Protein AF-A0A954IQ68-F1 (afdb_monomer)

Sequence (365 aa):
MTLFTPPKYPNADSSRSENRKSKNAIVVRGLNYLIIGGFLLGLALPFLGLFQGDVSEEIEKNEGRPAAAFPQLEIKTSSIIPRPETRSVKEFPKQFEKWLNDRIGFRKQLIQVYQVARHYGWTCNSLSKSPAGHKAAVGVIGHMNQGGTVASGQDRVLIGREGWLFYQTDSVIDDYRGTDLFTENELAQWKKVITERRDWLAKRGIRYLFVVAPNKHSIYPEYMPRSVNRVSTESRLSQLADYMARESDVRFISLLEPMLAAKSQQRLYHKTDTHWNACGAFVGAQQILKPLKEWFPDVYVPTLNDYQVVVHDCDTESVRNVAPWIKMDLAVMQGSPIPHREEVIDLVPNRPELQVSVQFQGEPQ

Secondary structure (DSSP, 8-state):
----PPPPPP---HHHHHHHHHHHHHHHHHHHHHHHHHHHHHHHHHHHGGGS---HHHHHHHHSSPPPPPPP--EE-SSSS-EE-HHHHHHHHHHHHHHHHHH-TTHHHHHHHHHHHHHTT-S-TTTT--STT-------S----TTS----GGGGEEE-STT-EEE--TTHHHHHHT-SPPPHHHHHHHHHHHHHHHHHHHTTT----EEEPPPHHHH-GGGS-TTS----S--HHHHHHHHHHHH--S-EEE-HHHHHHHTTTS--B-SSSSSB-HHHHHHHHHHHHHHHHHH-TT-----GGGEEEEEEEEETTTHHHH-TT---HHHHHHT-SSPPEEEEEEEEESSGGG-----------

pLDDT: mean 76.93, std 20.19, range [22.98, 98.44]

Solvent-accessible surface area (backbone atoms only — not comparable to full-atom values): 21927 Å² total; per-residue (Å²): 140,82,86,83,79,82,82,85,76,78,84,75,66,62,67,64,56,51,54,52,53,50,51,51,52,52,53,52,48,52,50,49,51,50,52,51,50,51,51,53,48,61,67,46,53,38,57,58,28,63,78,53,77,83,53,42,68,60,36,32,74,75,68,74,40,79,56,59,62,82,65,72,77,50,63,45,74,92,41,102,64,74,40,68,35,74,65,38,65,68,48,39,63,64,41,39,50,50,24,48,69,60,40,40,24,62,50,69,60,52,52,50,50,49,37,51,37,45,76,74,62,74,57,68,80,78,82,64,64,65,90,85,72,90,68,85,80,78,86,77,86,87,77,88,73,89,81,68,81,79,69,55,52,43,72,38,42,40,74,31,43,97,76,25,40,41,73,48,52,92,58,45,52,37,26,56,18,34,75,53,60,74,51,73,68,54,48,52,50,50,51,48,57,56,47,54,52,38,53,62,34,45,76,71,77,40,88,65,77,48,75,46,79,60,59,60,61,76,71,42,56,88,34,49,41,87,88,65,66,67,77,37,93,55,33,45,66,58,52,49,47,57,48,40,69,76,76,45,88,67,55,71,42,66,38,46,66,64,46,57,68,45,48,84,81,44,74,32,52,44,46,38,26,80,50,61,30,44,57,31,48,46,55,49,48,42,64,55,36,55,63,45,24,75,78,38,74,87,52,78,68,79,56,73,86,49,34,44,84,43,75,43,83,36,36,65,82,49,37,45,82,78,40,68,88,55,78,40,53,39,48,62,32,45,60,49,93,62,73,51,79,44,73,50,49,41,68,48,55,74,42,75,92,68,58,74,82,78,76,79,79,67,80,88,128

Mean predicted aligned error: 15.74 Å

Radius of gyration: 31.36 Å; Cα contacts (8 Å, |Δi|>4): 387; chains: 1; bounding box: 117×62×77 Å

Structure (mmCIF, N/CA/C/O backbone):
data_AF-A0A954IQ68-F1
#
_entry.id   AF-A0A954IQ68-F1
#
loop_
_atom_site.group_PDB
_atom_site.id
_atom_site.type_symbol
_atom_site.label_atom_id
_atom_site.label_alt_id
_atom_site.label_comp_id
_atom_site.label_asym_id
_atom_site.label_entity_id
_atom_site.label_seq_id
_atom_site.pdbx_PDB_ins_code
_atom_site.Cartn_x
_atom_site.Cartn_y
_atom_site.Cartn_z
_atom_site.occupancy
_atom_site.B_iso_or_equiv
_atom_site.auth_seq_id
_atom_site.auth_comp_id
_atom_site.auth_asym_id
_atom_site.auth_atom_id
_atom_site.pdbx_PDB_model_num
ATOM 1 N N . MET A 1 1 ? 91.889 -5.979 -11.489 1.00 42.97 1 MET A N 1
ATOM 2 C CA . MET A 1 1 ? 91.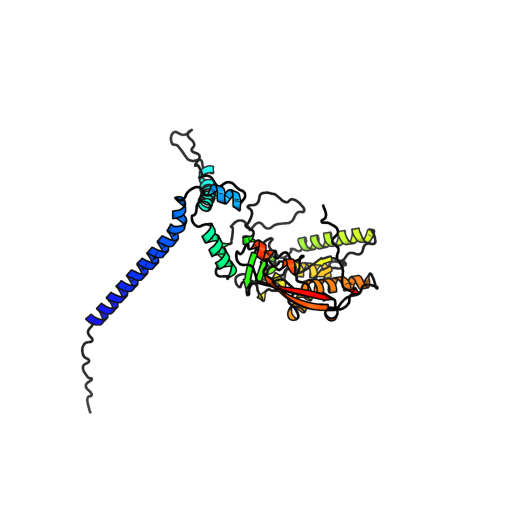239 -4.966 -12.346 1.00 42.97 1 MET A CA 1
ATOM 3 C C . MET A 1 1 ? 90.771 -5.704 -13.589 1.00 42.97 1 MET A C 1
ATOM 5 O O . MET A 1 1 ? 91.568 -5.956 -14.479 1.00 42.97 1 MET A O 1
ATOM 9 N N . THR A 1 2 ? 89.536 -6.201 -13.573 1.00 38.41 2 THR A N 1
ATOM 10 C CA . THR A 1 2 ? 89.017 -7.122 -14.596 1.00 38.41 2 THR A CA 1
ATOM 11 C C . THR A 1 2 ? 87.816 -6.443 -15.238 1.00 38.41 2 THR A C 1
ATOM 13 O O . THR A 1 2 ? 86.770 -6.296 -14.612 1.00 38.41 2 THR A O 1
ATOM 16 N N . LEU A 1 3 ? 88.024 -5.926 -16.449 1.00 40.00 3 LEU A N 1
ATOM 17 C CA . LEU A 1 3 ? 87.026 -5.221 -17.250 1.00 40.00 3 LEU A CA 1
ATOM 18 C C . LEU A 1 3 ? 86.042 -6.239 -17.837 1.00 40.00 3 LEU A C 1
ATOM 20 O O . LEU A 1 3 ? 86.416 -7.059 -18.671 1.00 40.00 3 LEU A O 1
ATOM 24 N N . PHE A 1 4 ? 84.789 -6.178 -17.392 1.00 41.09 4 PHE A N 1
ATOM 25 C CA . PHE A 1 4 ? 83.663 -6.873 -18.011 1.00 41.09 4 PHE A CA 1
ATOM 26 C C . PHE A 1 4 ? 83.204 -6.068 -19.236 1.00 41.09 4 PHE A C 1
ATOM 28 O O . PHE A 1 4 ? 82.718 -4.946 -19.098 1.00 41.09 4 PHE A O 1
ATOM 35 N N . THR A 1 5 ? 83.348 -6.625 -20.435 1.00 48.19 5 THR A N 1
ATOM 36 C CA . THR A 1 5 ? 82.667 -6.136 -21.641 1.00 48.19 5 THR A CA 1
ATOM 37 C C . THR A 1 5 ? 81.275 -6.773 -21.731 1.00 48.19 5 THR A C 1
ATOM 39 O O . THR A 1 5 ? 81.152 -7.988 -21.572 1.00 48.19 5 THR A O 1
ATOM 42 N N . PRO A 1 6 ? 80.200 -5.999 -21.971 1.00 44.72 6 PRO A N 1
ATOM 43 C CA . PRO A 1 6 ? 78.866 -6.565 -22.128 1.00 44.72 6 PRO A CA 1
ATOM 44 C C . PRO A 1 6 ? 78.702 -7.210 -23.517 1.00 44.72 6 PRO A C 1
ATOM 46 O O . PRO A 1 6 ? 79.349 -6.781 -24.480 1.00 44.72 6 PRO A O 1
ATOM 49 N N . PRO A 1 7 ? 77.828 -8.223 -23.661 1.00 44.75 7 PRO A N 1
ATOM 50 C CA . PRO A 1 7 ? 77.589 -8.869 -24.943 1.00 44.75 7 PRO A CA 1
ATOM 51 C C . PRO A 1 7 ? 76.781 -7.953 -25.874 1.00 44.75 7 PRO A C 1
ATOM 53 O O . PRO A 1 7 ? 75.839 -7.278 -25.455 1.00 44.75 7 PRO A O 1
ATOM 56 N N . LYS A 1 8 ? 77.132 -7.953 -27.165 1.00 48.09 8 LYS A N 1
ATOM 57 C CA . LYS A 1 8 ? 76.328 -7.326 -28.223 1.00 48.09 8 LYS A CA 1
ATOM 58 C C . LYS A 1 8 ? 75.033 -8.122 -28.406 1.00 48.09 8 LYS A C 1
ATOM 60 O O . LYS A 1 8 ? 75.079 -9.285 -28.797 1.00 48.09 8 LYS A O 1
ATOM 65 N N . TYR A 1 9 ? 73.890 -7.486 -28.162 1.00 40.69 9 TYR A N 1
ATOM 66 C CA . TYR A 1 9 ? 72.588 -8.028 -28.548 1.00 40.69 9 TYR A CA 1
ATOM 67 C C . TYR A 1 9 ? 72.418 -7.970 -30.078 1.00 40.69 9 TYR A C 1
ATOM 69 O O . TYR A 1 9 ? 72.808 -6.971 -30.689 1.00 40.69 9 TYR A O 1
ATOM 77 N N . PRO A 1 10 ? 71.831 -8.999 -30.716 1.00 47.62 10 PRO A N 1
ATOM 78 C CA . PRO A 1 10 ? 71.451 -8.920 -32.120 1.00 47.62 10 PRO A CA 1
ATOM 79 C C . PRO A 1 10 ? 70.284 -7.936 -32.277 1.00 47.62 10 PRO A C 1
ATOM 81 O O . PRO A 1 10 ? 69.355 -7.938 -31.469 1.00 47.62 10 PRO A O 1
ATOM 84 N N . ASN A 1 11 ? 70.336 -7.096 -33.315 1.00 48.66 11 ASN A N 1
ATOM 85 C CA . ASN A 1 11 ? 69.251 -6.184 -33.678 1.00 48.66 11 ASN A CA 1
ATOM 86 C C . ASN A 1 11 ? 67.933 -6.963 -33.780 1.00 48.66 11 ASN A C 1
ATOM 88 O O . ASN A 1 11 ? 67.770 -7.810 -34.659 1.00 48.66 11 ASN A O 1
ATOM 92 N N . ALA A 1 12 ? 67.001 -6.679 -32.869 1.00 52.47 12 ALA A N 1
ATOM 93 C CA . ALA A 1 12 ? 65.643 -7.183 -32.953 1.00 52.47 12 ALA A CA 1
ATOM 94 C C . ALA A 1 12 ? 64.998 -6.626 -34.228 1.00 52.47 12 ALA A C 1
ATOM 96 O O . ALA A 1 12 ? 64.934 -5.416 -34.433 1.00 52.47 12 ALA A O 1
ATOM 97 N N . ASP A 1 13 ? 64.557 -7.543 -35.080 1.00 55.62 13 ASP A N 1
ATOM 98 C CA . ASP A 1 13 ? 63.937 -7.315 -36.380 1.00 55.62 13 ASP A CA 1
ATOM 99 C C . ASP A 1 13 ? 62.681 -6.425 -36.251 1.00 55.62 13 ASP A C 1
ATOM 101 O O . ASP A 1 13 ? 61.571 -6.892 -35.968 1.00 55.62 13 ASP A O 1
ATOM 105 N N . SER A 1 14 ? 62.870 -5.111 -36.415 1.00 52.81 14 SER A N 1
ATOM 106 C CA . SER A 1 14 ? 61.828 -4.079 -36.314 1.00 52.81 14 SER A CA 1
ATOM 107 C C . SER A 1 14 ? 60.685 -4.316 -37.306 1.00 52.81 14 SER A C 1
ATOM 109 O O . SER A 1 14 ? 59.523 -4.042 -36.983 1.00 52.81 14 SER A O 1
ATOM 111 N N . SER A 1 15 ? 60.992 -4.947 -38.445 1.00 51.75 15 SER A N 1
ATOM 112 C CA . SER A 1 15 ? 60.054 -5.244 -39.528 1.00 51.75 15 SER A CA 1
ATOM 113 C C . SER A 1 15 ? 58.938 -6.214 -39.110 1.00 51.75 15 SER A C 1
ATOM 115 O O . SER A 1 15 ? 57.771 -6.027 -39.465 1.00 51.75 15 SER A O 1
ATOM 117 N N . ARG A 1 16 ? 59.242 -7.222 -38.279 1.00 53.16 16 ARG A N 1
ATOM 118 C CA . ARG A 1 16 ? 58.257 -8.206 -37.789 1.00 53.16 16 ARG A CA 1
ATOM 119 C C . ARG A 1 16 ? 57.287 -7.613 -36.768 1.00 53.16 16 ARG A C 1
ATOM 121 O O . ARG A 1 16 ? 56.123 -8.021 -36.723 1.00 53.16 16 ARG A O 1
ATOM 128 N N . SER A 1 17 ? 57.740 -6.652 -35.960 1.00 54.28 17 SER A N 1
ATOM 129 C CA . SER A 1 17 ? 56.902 -5.995 -34.948 1.00 54.28 17 SER A CA 1
ATOM 130 C C . SER A 1 17 ? 55.923 -4.990 -35.570 1.00 54.28 17 SER A C 1
ATOM 132 O O . SER A 1 17 ? 54.750 -4.952 -35.186 1.00 54.28 17 SER A O 1
ATOM 134 N N . GLU A 1 18 ? 56.364 -4.246 -36.588 1.00 54.03 18 GLU A N 1
ATOM 135 C CA . GLU A 1 18 ? 55.529 -3.300 -37.335 1.00 54.03 18 GLU A CA 1
ATOM 136 C C . GLU A 1 18 ? 54.468 -4.022 -38.164 1.00 54.03 18 GLU A C 1
ATOM 138 O O . GLU A 1 18 ? 53.299 -3.634 -38.155 1.00 54.03 18 GLU A O 1
ATOM 143 N N . ASN A 1 19 ? 54.829 -5.142 -38.793 1.00 55.19 19 ASN A N 1
ATOM 144 C CA . ASN A 1 19 ? 53.903 -5.931 -39.603 1.00 55.19 19 ASN A CA 1
ATOM 145 C C . ASN A 1 19 ? 52.798 -6.593 -38.745 1.00 55.19 19 ASN A C 1
ATOM 147 O O . ASN A 1 19 ? 51.644 -6.695 -39.163 1.00 55.19 19 ASN A O 1
ATOM 151 N N . ARG A 1 20 ? 53.104 -6.974 -37.494 1.00 55.06 20 ARG A N 1
ATOM 152 C CA . ARG A 1 20 ? 52.116 -7.509 -36.534 1.00 55.06 20 ARG A CA 1
ATOM 153 C C . ARG A 1 20 ? 51.196 -6.417 -35.968 1.00 55.06 20 ARG A C 1
ATOM 155 O O . ARG A 1 20 ? 49.995 -6.648 -35.844 1.00 55.06 20 ARG A O 1
ATOM 162 N N . LYS A 1 21 ? 51.725 -5.218 -35.684 1.00 53.66 21 LYS A N 1
ATOM 163 C CA . LYS A 1 21 ? 50.919 -4.041 -35.297 1.00 53.66 21 LYS A CA 1
ATOM 164 C C . LYS A 1 21 ? 49.999 -3.580 -36.434 1.00 53.66 21 LYS A C 1
ATOM 166 O O . LYS A 1 21 ? 48.832 -3.295 -36.182 1.00 53.66 21 LYS A O 1
ATOM 171 N N . SER A 1 22 ? 50.493 -3.584 -37.672 1.00 57.53 22 SER A N 1
ATOM 172 C CA . SER A 1 22 ? 49.729 -3.246 -38.881 1.00 57.53 22 SER A CA 1
ATOM 173 C C . SER A 1 22 ? 48.572 -4.223 -39.127 1.00 57.53 22 SER A C 1
ATOM 175 O O . SER A 1 22 ? 47.424 -3.799 -39.263 1.00 57.53 22 SER A O 1
ATOM 177 N N . LYS A 1 23 ? 48.827 -5.539 -39.065 1.00 59.31 23 LYS A N 1
ATOM 178 C CA . LYS A 1 23 ? 47.776 -6.564 -39.197 1.00 59.31 23 LYS A CA 1
ATOM 179 C C . LYS A 1 23 ? 46.702 -6.450 -38.111 1.00 59.31 23 LYS A C 1
ATOM 181 O O . LYS A 1 23 ? 45.518 -6.494 -38.431 1.00 59.31 23 LYS A O 1
ATOM 186 N N . ASN A 1 24 ? 47.091 -6.227 -36.854 1.00 67.19 24 ASN A N 1
ATOM 187 C CA . ASN A 1 24 ? 46.132 -6.025 -35.764 1.00 67.19 24 ASN A CA 1
ATOM 188 C C . ASN A 1 24 ? 45.311 -4.737 -35.944 1.00 67.19 24 ASN A C 1
ATOM 190 O O . ASN A 1 24 ? 44.113 -4.741 -35.680 1.00 67.19 24 ASN A O 1
ATOM 194 N N . ALA A 1 25 ? 45.913 -3.655 -36.447 1.00 64.69 25 ALA A N 1
ATOM 195 C CA . ALA A 1 25 ? 45.196 -2.414 -36.738 1.00 64.69 25 ALA A CA 1
ATOM 196 C C . ALA A 1 25 ? 44.164 -2.582 -37.868 1.00 64.69 25 ALA A C 1
ATOM 198 O O . ALA A 1 25 ? 43.080 -2.009 -37.792 1.00 64.69 25 ALA A O 1
ATOM 199 N N . ILE A 1 26 ? 44.465 -3.391 -38.889 1.00 72.19 26 ILE A N 1
ATOM 200 C CA . ILE A 1 26 ? 43.528 -3.710 -39.980 1.00 72.19 26 ILE A CA 1
ATOM 201 C C . ILE A 1 26 ? 42.359 -4.558 -39.464 1.00 72.19 26 ILE A C 1
ATOM 203 O O . ILE A 1 26 ? 41.208 -4.251 -39.768 1.00 72.19 26 ILE A O 1
ATOM 207 N N . VAL A 1 27 ? 42.630 -5.572 -38.636 1.00 73.56 27 VAL A N 1
ATOM 208 C CA . VAL A 1 27 ? 41.589 -6.425 -38.034 1.00 73.56 27 VAL A CA 1
ATOM 209 C C . VAL A 1 27 ? 40.672 -5.619 -37.110 1.00 73.56 27 VAL A C 1
ATOM 211 O O . VAL A 1 27 ? 39.453 -5.734 -37.207 1.00 73.56 27 VAL A O 1
ATOM 214 N N . VAL A 1 28 ? 41.231 -4.744 -36.268 1.00 74.31 28 VAL A N 1
ATOM 215 C CA . VAL A 1 28 ? 40.446 -3.866 -35.381 1.00 74.31 28 VAL A CA 1
ATOM 216 C C . VAL A 1 28 ? 39.621 -2.856 -36.183 1.00 74.31 28 VAL A C 1
ATOM 218 O O . VAL A 1 28 ? 38.460 -2.625 -35.859 1.00 74.31 28 VAL A O 1
ATOM 221 N N . ARG A 1 29 ? 40.164 -2.289 -37.268 1.00 78.00 29 ARG A N 1
ATOM 222 C CA . ARG A 1 29 ? 39.394 -1.414 -38.170 1.00 78.00 29 ARG A CA 1
ATOM 223 C C . ARG A 1 29 ? 38.249 -2.165 -38.846 1.00 78.00 29 ARG A C 1
ATOM 225 O O . ARG A 1 29 ? 37.141 -1.645 -38.874 1.00 78.00 29 ARG A O 1
ATOM 232 N N . GLY A 1 30 ? 38.489 -3.385 -39.328 1.00 82.25 30 GLY A N 1
ATOM 233 C CA . GLY A 1 30 ? 37.450 -4.245 -39.901 1.00 82.25 30 GLY A CA 1
ATOM 234 C C . GLY A 1 30 ? 36.331 -4.555 -38.904 1.00 82.25 30 GLY A C 1
ATOM 235 O O . GLY A 1 30 ? 35.156 -4.416 -39.236 1.00 82.25 30 GLY A O 1
ATOM 236 N N . LEU A 1 31 ? 36.688 -4.879 -37.658 1.00 84.00 31 LEU A N 1
ATOM 237 C CA . LEU A 1 31 ? 35.722 -5.093 -36.580 1.00 84.00 31 LEU A CA 1
ATOM 238 C C . LEU A 1 31 ? 34.930 -3.818 -36.258 1.00 84.00 31 LEU A C 1
ATOM 240 O O . LEU A 1 31 ? 33.715 -3.879 -36.106 1.00 84.00 31 LEU A O 1
ATOM 244 N N . ASN A 1 32 ? 35.585 -2.656 -36.225 1.00 82.06 32 ASN A N 1
ATOM 245 C CA . ASN A 1 32 ? 34.909 -1.378 -36.008 1.00 82.06 32 ASN A CA 1
ATOM 246 C C . ASN A 1 32 ? 33.914 -1.062 -37.130 1.00 82.06 32 ASN A C 1
ATOM 248 O O . ASN A 1 32 ? 32.803 -0.635 -36.838 1.00 82.06 32 ASN A O 1
ATOM 252 N N . TYR A 1 33 ? 34.263 -1.309 -38.397 1.00 89.12 33 TYR A N 1
ATOM 253 C CA . TYR A 1 33 ? 33.324 -1.134 -39.510 1.00 89.12 33 TYR A CA 1
ATOM 254 C C . TYR A 1 33 ? 32.145 -2.105 -39.439 1.00 89.12 33 TYR A C 1
ATOM 256 O O . TYR A 1 33 ? 31.028 -1.706 -39.753 1.00 89.12 33 TYR A O 1
ATOM 264 N N . LEU A 1 34 ? 32.357 -3.342 -38.981 1.00 88.38 34 LEU A N 1
ATOM 265 C CA . LEU A 1 34 ? 31.268 -4.293 -38.743 1.00 88.38 34 LEU A CA 1
ATOM 266 C C . LEU A 1 34 ? 30.352 -3.848 -37.598 1.00 88.38 34 LEU A C 1
ATOM 268 O O . LEU A 1 34 ? 29.136 -3.922 -37.739 1.00 88.38 34 LEU A O 1
ATOM 272 N N . ILE A 1 35 ? 30.911 -3.343 -36.495 1.00 84.69 35 ILE A N 1
ATOM 273 C CA . ILE A 1 35 ? 30.133 -2.818 -35.364 1.00 84.69 35 ILE A CA 1
ATOM 274 C C . ILE A 1 35 ? 29.343 -1.577 -35.787 1.00 84.69 35 ILE A C 1
ATOM 276 O O . ILE A 1 35 ? 28.147 -1.497 -35.526 1.00 84.69 35 ILE A O 1
ATOM 280 N N . ILE A 1 36 ? 29.985 -0.626 -36.474 1.00 85.56 36 ILE A N 1
ATOM 281 C CA . ILE A 1 36 ? 29.332 0.588 -36.982 1.00 85.56 36 ILE A CA 1
ATOM 282 C C . ILE A 1 36 ? 28.252 0.215 -37.999 1.00 85.56 36 ILE A C 1
ATOM 284 O O . ILE A 1 36 ? 27.132 0.704 -37.904 1.00 85.56 36 ILE A O 1
ATOM 288 N N . GLY A 1 37 ? 28.561 -0.678 -38.940 1.00 87.38 37 GLY A N 1
ATOM 289 C CA . GLY A 1 37 ? 27.608 -1.170 -39.930 1.00 87.38 37 GLY A CA 1
ATOM 290 C C . GLY A 1 37 ? 26.409 -1.854 -39.277 1.00 87.38 37 GLY A C 1
ATOM 291 O O . GLY A 1 37 ? 25.274 -1.536 -39.617 1.00 87.38 37 GLY A O 1
ATOM 292 N N . GLY A 1 38 ? 26.645 -2.719 -38.287 1.00 84.81 38 GLY A N 1
ATOM 293 C CA . GLY A 1 38 ? 25.597 -3.373 -37.502 1.00 84.81 38 GLY A CA 1
ATOM 294 C C . GLY A 1 38 ? 24.753 -2.389 -36.689 1.00 84.81 38 GLY A C 1
ATOM 295 O O . GLY A 1 38 ? 23.533 -2.519 -36.651 1.00 84.81 38 GLY A O 1
ATOM 296 N N . PHE A 1 39 ? 25.372 -1.366 -36.098 1.00 79.44 39 PHE A N 1
ATOM 297 C CA . PHE A 1 39 ? 24.673 -0.306 -35.369 1.00 79.44 39 PHE A CA 1
ATOM 298 C C . PHE A 1 39 ? 23.785 0.536 -36.294 1.00 79.44 39 PHE A C 1
ATOM 300 O O . PHE A 1 39 ? 22.618 0.768 -35.986 1.00 79.44 39 PHE A O 1
ATOM 307 N N . LEU A 1 40 ? 24.304 0.945 -37.456 1.00 84.81 40 LEU A N 1
ATOM 308 C CA . LEU A 1 40 ? 23.541 1.694 -38.458 1.00 84.81 40 LEU A CA 1
ATOM 309 C C . LEU A 1 40 ? 22.396 0.858 -39.044 1.00 84.81 40 LEU A C 1
ATOM 311 O O . LEU A 1 40 ? 21.296 1.375 -39.218 1.00 84.81 40 LEU A O 1
ATOM 315 N N . LEU A 1 41 ? 22.619 -0.437 -39.286 1.00 80.94 41 LEU A N 1
ATOM 316 C CA . LEU A 1 41 ? 21.566 -1.380 -39.675 1.00 80.94 41 LEU A CA 1
ATOM 317 C C . LEU A 1 41 ? 20.495 -1.513 -38.591 1.00 80.94 41 LEU A C 1
ATOM 319 O O . LEU A 1 41 ? 19.310 -1.457 -38.906 1.00 80.94 41 LEU A O 1
ATOM 323 N N . GLY A 1 42 ? 20.893 -1.630 -37.322 1.00 74.25 42 GLY A N 1
ATOM 324 C CA . GLY A 1 42 ? 19.976 -1.677 -36.184 1.00 74.25 42 GLY A CA 1
ATOM 325 C C . GLY A 1 42 ? 19.147 -0.400 -36.028 1.00 74.25 42 GLY A C 1
ATOM 326 O O . GLY A 1 42 ? 17.965 -0.485 -35.711 1.00 74.25 42 GLY A O 1
ATOM 327 N N . LEU A 1 43 ? 19.728 0.771 -36.312 1.00 77.12 43 LEU A N 1
ATOM 328 C CA . LEU A 1 43 ? 19.003 2.044 -36.347 1.00 77.12 43 LEU A CA 1
ATOM 329 C C . LEU A 1 43 ? 18.059 2.158 -37.545 1.00 77.12 43 LEU A C 1
ATOM 331 O O . LEU A 1 43 ? 17.012 2.777 -37.411 1.00 77.12 43 LEU A O 1
ATOM 335 N N . ALA A 1 44 ? 18.408 1.584 -38.699 1.00 77.06 44 ALA A N 1
ATOM 336 C CA . ALA A 1 44 ? 17.593 1.639 -39.913 1.00 77.06 44 ALA A CA 1
ATOM 337 C C . ALA A 1 44 ? 16.449 0.608 -39.923 1.00 77.06 44 ALA A C 1
ATOM 339 O O . ALA A 1 44 ? 15.418 0.841 -40.553 1.00 77.06 44 ALA A O 1
ATOM 340 N N . LEU A 1 45 ? 16.600 -0.513 -39.207 1.00 73.12 45 LEU A N 1
ATOM 341 C CA . LEU A 1 45 ? 15.644 -1.627 -39.178 1.00 73.12 45 LEU A CA 1
ATOM 342 C C . LEU A 1 45 ? 14.200 -1.213 -38.814 1.00 73.12 45 LEU A C 1
ATOM 344 O O . LEU A 1 45 ? 13.281 -1.626 -39.523 1.00 73.12 45 LEU A O 1
ATOM 348 N N . PRO A 1 46 ? 13.961 -0.372 -37.785 1.00 67.00 46 PRO A N 1
ATOM 349 C CA . PRO A 1 46 ? 12.616 0.082 -37.426 1.00 67.00 46 PRO A CA 1
ATOM 350 C C . PRO A 1 46 ? 11.987 0.983 -38.503 1.00 67.00 46 PRO A C 1
ATOM 352 O O . PRO A 1 46 ? 10.766 1.088 -38.587 1.00 67.00 46 PRO A O 1
ATOM 355 N N . PHE A 1 47 ? 12.798 1.605 -39.365 1.00 71.69 47 PHE A N 1
ATOM 356 C CA . PHE A 1 47 ? 12.330 2.463 -40.458 1.00 71.69 47 PHE A CA 1
ATOM 357 C C . PHE A 1 47 ? 12.030 1.688 -41.745 1.00 71.69 47 PHE A C 1
ATOM 359 O O . PHE A 1 47 ? 11.323 2.205 -42.605 1.00 71.69 47 PHE A O 1
ATOM 366 N N . LEU A 1 48 ? 12.488 0.437 -41.881 1.00 70.00 48 LEU A N 1
ATOM 367 C CA . LEU A 1 48 ? 12.121 -0.416 -43.022 1.00 70.00 48 LEU A CA 1
ATOM 368 C C . LEU A 1 48 ? 10.612 -0.706 -43.060 1.00 70.00 48 LEU A C 1
ATOM 370 O O . LEU A 1 48 ? 10.040 -0.8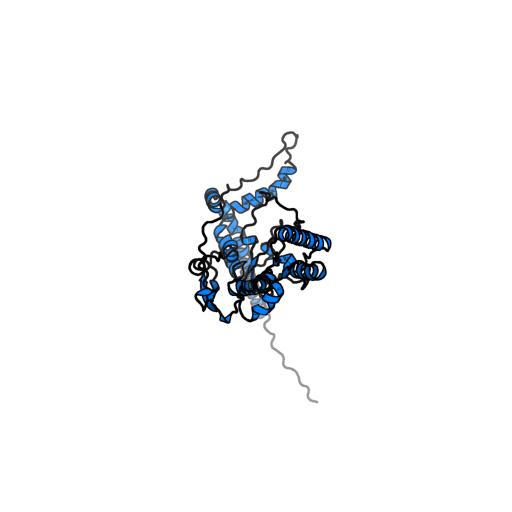44 -44.139 1.00 70.00 48 LEU A O 1
ATOM 374 N N . GLY A 1 49 ? 9.953 -0.733 -41.896 1.00 63.59 49 GLY A N 1
ATOM 375 C CA . GLY A 1 49 ? 8.500 -0.898 -41.805 1.00 63.59 49 GLY A CA 1
ATOM 376 C C . GLY A 1 49 ? 7.683 0.313 -42.253 1.00 63.59 49 GLY A C 1
ATOM 377 O O . GLY A 1 49 ? 6.495 0.146 -42.496 1.00 63.59 49 GLY A O 1
ATOM 378 N N . LEU A 1 50 ? 8.294 1.489 -42.471 1.00 66.56 50 LEU A N 1
ATOM 379 C CA . LEU A 1 50 ? 7.602 2.633 -43.089 1.00 66.56 50 LEU A CA 1
ATOM 380 C C . LEU A 1 50 ? 7.130 2.329 -44.521 1.00 66.56 50 LEU A C 1
ATOM 382 O O . LEU A 1 50 ? 6.244 3.011 -45.033 1.00 66.56 50 LEU A O 1
ATOM 386 N N . PHE A 1 51 ? 7.723 1.317 -45.160 1.00 65.81 51 PHE A N 1
ATOM 387 C CA . PHE A 1 51 ? 7.381 0.855 -46.505 1.00 65.81 51 PHE A CA 1
ATOM 388 C C . PHE A 1 51 ? 6.458 -0.374 -46.509 1.00 65.81 51 PHE A C 1
ATOM 390 O O . PHE A 1 51 ? 6.048 -0.818 -47.582 1.00 65.81 51 PHE A O 1
ATOM 397 N N . GLN A 1 52 ? 6.130 -0.937 -45.340 1.00 59.59 52 GLN A N 1
ATOM 398 C CA . GLN A 1 52 ? 5.163 -2.027 -45.210 1.00 59.59 52 GLN A CA 1
ATOM 399 C C . GLN A 1 52 ? 3.766 -1.448 -44.948 1.00 59.59 52 GLN A C 1
ATOM 401 O O . GLN A 1 52 ? 3.599 -0.488 -44.200 1.00 59.59 52 GLN A O 1
ATOM 406 N N . GLY A 1 53 ? 2.779 -1.994 -45.659 1.00 56.19 53 GLY A N 1
ATOM 407 C CA . GLY A 1 53 ? 1.416 -1.475 -45.741 1.00 56.19 53 GLY A CA 1
ATOM 408 C C . GLY A 1 53 ? 0.621 -1.475 -44.431 1.00 56.19 53 GLY A C 1
ATOM 409 O O . GLY A 1 53 ? 1.031 -2.020 -43.415 1.00 56.19 53 GLY A O 1
ATOM 410 N N . ASP A 1 54 ? -0.527 -0.810 -44.535 1.00 56.09 54 ASP A N 1
ATOM 411 C CA . ASP A 1 54 ? -1.492 -0.344 -43.534 1.00 56.09 54 ASP A CA 1
ATOM 412 C C . ASP A 1 54 ? -1.453 -0.946 -42.108 1.00 56.09 54 ASP A C 1
ATOM 414 O O . ASP A 1 54 ? -1.968 -2.024 -41.834 1.00 56.09 54 ASP A O 1
ATOM 418 N N . VAL A 1 55 ? -0.907 -0.169 -41.164 1.00 63.88 55 VAL A N 1
ATOM 419 C CA . VAL A 1 55 ? -0.877 -0.459 -39.712 1.00 63.88 55 VAL A CA 1
ATOM 420 C C . VAL A 1 55 ? -2.180 -0.051 -39.001 1.00 63.88 55 VAL A C 1
ATOM 422 O O . VAL A 1 55 ? -2.321 -0.243 -37.792 1.00 63.88 55 VAL A O 1
ATOM 425 N N . SER A 1 56 ? -3.127 0.555 -39.730 1.00 59.19 56 SER A N 1
ATOM 426 C CA . SER A 1 56 ? -4.348 1.140 -39.162 1.00 59.19 56 SER A CA 1
ATOM 427 C C . SER A 1 56 ? -5.249 0.109 -38.487 1.00 59.19 56 SER A C 1
ATOM 429 O O . SER A 1 56 ? -5.690 0.345 -37.363 1.00 59.19 56 SER A O 1
ATOM 431 N N . GLU A 1 57 ? -5.437 -1.058 -39.105 1.00 59.34 57 GLU A N 1
ATOM 432 C CA . GLU A 1 57 ? -6.309 -2.116 -38.586 1.00 59.34 57 GLU A CA 1
ATOM 433 C C . GLU A 1 57 ? -5.764 -2.741 -37.286 1.00 59.34 57 GLU A C 1
ATOM 435 O O . GLU A 1 57 ? -6.523 -3.128 -36.396 1.00 59.34 57 GLU A O 1
ATOM 440 N N . GLU A 1 58 ? -4.438 -2.814 -37.134 1.00 61.62 58 GLU A N 1
ATOM 441 C CA . GLU A 1 58 ? -3.791 -3.387 -35.947 1.00 61.62 58 GLU A CA 1
ATOM 442 C C . GLU A 1 58 ? -3.792 -2.408 -34.758 1.00 61.62 58 GLU A C 1
ATOM 444 O O . GLU A 1 58 ? -3.946 -2.829 -33.608 1.00 61.62 58 GLU A O 1
ATOM 449 N N . ILE A 1 59 ? -3.679 -1.100 -35.016 1.00 59.59 59 ILE A N 1
ATOM 450 C CA . ILE A 1 59 ? -3.795 -0.052 -33.986 1.00 59.59 59 ILE A CA 1
ATOM 451 C C . ILE A 1 59 ? -5.246 0.080 -33.520 1.00 59.59 59 ILE A C 1
ATOM 453 O O . ILE A 1 59 ? -5.495 0.184 -32.319 1.00 59.59 59 ILE A O 1
ATOM 457 N N . GLU A 1 60 ? -6.208 0.013 -34.438 1.00 59.28 60 GLU A N 1
ATOM 458 C CA . GLU A 1 60 ? -7.626 0.092 -34.093 1.00 59.28 60 GLU A CA 1
ATOM 459 C C . GLU A 1 60 ? -8.065 -1.105 -33.235 1.00 59.28 60 GLU A C 1
ATOM 461 O O . GLU A 1 60 ? -8.720 -0.913 -32.210 1.00 59.28 60 GLU A O 1
ATOM 466 N N . LYS A 1 61 ? -7.609 -2.324 -33.563 1.00 54.88 61 LYS A N 1
ATOM 467 C CA . LYS A 1 61 ? -7.899 -3.538 -32.775 1.00 54.88 61 LYS A CA 1
ATOM 468 C C . LYS A 1 61 ? -7.217 -3.569 -31.404 1.00 54.88 61 LYS A C 1
ATOM 470 O O . LYS A 1 61 ? -7.830 -4.033 -30.447 1.00 54.88 61 LYS A O 1
ATOM 475 N N . ASN A 1 62 ? -5.967 -3.112 -31.292 1.00 52.34 62 ASN A N 1
ATOM 476 C CA . ASN A 1 62 ? -5.191 -3.237 -30.047 1.00 52.34 62 ASN A CA 1
ATOM 477 C C . ASN A 1 62 ? -5.286 -2.013 -29.124 1.00 52.34 62 ASN A C 1
ATOM 479 O O . ASN A 1 62 ? -5.148 -2.154 -27.911 1.00 52.34 62 ASN A O 1
ATOM 483 N N . GLU A 1 63 ? -5.482 -0.814 -29.675 1.00 57.25 63 GLU A N 1
ATOM 484 C 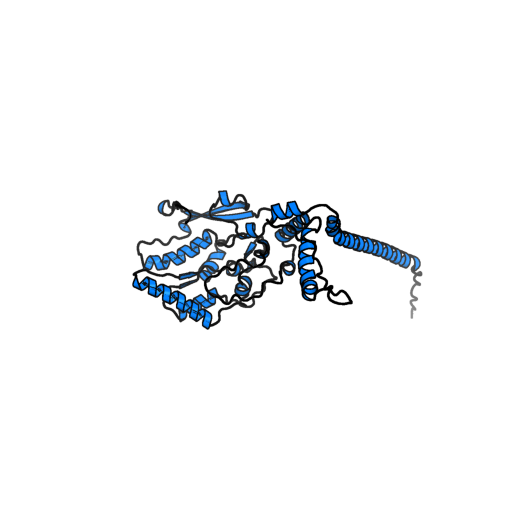CA . GLU A 1 63 ? -5.478 0.449 -28.921 1.00 57.25 63 GLU A CA 1
ATOM 485 C C . GLU A 1 63 ? -6.829 1.183 -28.962 1.00 57.25 63 GLU A C 1
ATOM 487 O O . GLU A 1 63 ? -6.971 2.217 -28.309 1.00 57.25 63 GLU A O 1
ATOM 492 N N . GLY A 1 64 ? -7.820 0.679 -29.711 1.00 50.69 64 GLY A N 1
ATOM 493 C CA . GLY A 1 64 ? -9.172 1.250 -29.763 1.00 50.69 64 GLY A CA 1
ATOM 494 C C . GLY A 1 64 ? -9.222 2.672 -30.327 1.00 50.69 64 GLY A C 1
ATOM 495 O O . GLY A 1 64 ? -10.130 3.439 -30.007 1.00 50.69 64 GLY A O 1
ATOM 496 N N . ARG A 1 65 ? -8.216 3.058 -31.121 1.00 68.50 65 ARG A N 1
ATOM 497 C CA . ARG A 1 65 ? -8.085 4.393 -31.716 1.00 68.50 65 ARG A CA 1
ATOM 498 C C . ARG A 1 65 ? -7.654 4.301 -33.181 1.00 68.50 65 ARG A C 1
ATOM 500 O O . ARG A 1 65 ? -6.910 3.386 -33.526 1.00 68.50 65 ARG A O 1
ATOM 507 N N . PRO A 1 66 ? -8.015 5.278 -34.028 1.00 72.75 66 PRO A N 1
ATOM 508 C CA . PRO A 1 66 ? -7.484 5.348 -35.383 1.00 72.75 66 PRO A CA 1
ATOM 509 C C . PRO A 1 66 ? -5.980 5.670 -35.375 1.00 72.75 66 PRO A C 1
ATOM 511 O O . PRO A 1 66 ? -5.472 6.372 -34.485 1.00 72.75 66 PRO A O 1
ATOM 514 N N . ALA A 1 67 ? -5.271 5.187 -36.397 1.00 73.06 67 ALA A N 1
ATOM 515 C CA . ALA A 1 67 ? -3.878 5.551 -36.639 1.00 73.06 67 ALA A CA 1
ATOM 516 C C . ALA A 1 67 ? -3.746 7.058 -36.899 1.00 73.06 67 ALA A C 1
ATOM 518 O O . ALA A 1 67 ? -4.583 7.675 -37.565 1.00 73.06 67 ALA A O 1
ATOM 519 N N . ALA A 1 68 ? -2.685 7.667 -36.376 1.00 78.69 68 ALA A N 1
ATOM 520 C CA . ALA A 1 68 ? -2.419 9.077 -36.595 1.00 78.69 68 ALA A CA 1
ATOM 521 C C . ALA A 1 68 ? -2.168 9.358 -38.088 1.00 78.69 68 ALA A C 1
ATOM 523 O O . ALA A 1 68 ? -1.435 8.638 -38.773 1.00 78.69 68 ALA A O 1
ATOM 524 N N . ALA A 1 69 ? -2.788 10.424 -38.597 1.00 80.62 69 ALA A N 1
ATOM 525 C CA . ALA A 1 69 ? -2.550 10.921 -39.947 1.00 80.62 69 ALA A CA 1
ATOM 526 C C . ALA A 1 69 ? -1.199 11.647 -40.031 1.00 80.62 69 ALA A C 1
ATOM 528 O O . ALA A 1 69 ? -0.695 12.152 -39.026 1.00 80.62 69 ALA A O 1
ATOM 529 N N . PHE A 1 70 ? -0.611 11.702 -41.231 1.00 82.19 70 PHE A N 1
ATOM 530 C CA . PHE A 1 70 ? 0.605 12.489 -41.440 1.00 82.19 70 PHE A CA 1
ATOM 531 C C . PHE A 1 70 ? 0.288 13.973 -41.194 1.00 82.19 70 PHE A C 1
ATOM 533 O O . PHE A 1 70 ? -0.688 14.474 -41.764 1.00 82.19 70 PHE A O 1
ATOM 540 N N . PRO A 1 71 ? 1.063 14.678 -40.352 1.00 84.69 71 PRO A N 1
ATOM 541 C CA . PRO A 1 71 ? 0.781 16.068 -40.023 1.00 84.69 71 PRO A CA 1
ATOM 542 C C . PRO A 1 71 ? 0.907 16.968 -41.249 1.00 84.69 71 PRO A C 1
ATOM 544 O O . PRO A 1 71 ? 1.872 16.886 -42.008 1.00 84.69 71 PRO A O 1
ATOM 547 N N . GLN A 1 72 ? -0.054 17.871 -41.416 1.00 82.56 72 GLN A N 1
ATOM 548 C CA . GLN A 1 72 ? -0.012 18.884 -42.464 1.00 82.56 72 GLN A CA 1
ATOM 549 C C . GLN A 1 72 ? 0.480 20.211 -41.888 1.00 82.56 72 GLN A C 1
ATOM 551 O O . GLN A 1 72 ? 0.086 20.624 -40.798 1.00 82.56 72 GLN A O 1
ATOM 556 N N . LEU A 1 73 ? 1.347 20.891 -42.635 1.00 83.00 73 LEU A N 1
ATOM 557 C CA . LEU A 1 73 ? 1.726 22.265 -42.333 1.00 83.00 73 LEU A CA 1
ATOM 558 C C . LEU A 1 73 ? 0.705 23.197 -42.978 1.00 83.00 73 LEU A C 1
ATOM 560 O O . LEU A 1 73 ? 0.646 23.306 -44.199 1.00 83.00 73 LEU A O 1
ATOM 564 N N . GLU A 1 74 ? -0.089 23.879 -42.158 1.00 81.00 74 GLU A N 1
ATOM 565 C CA . GLU A 1 74 ? -0.979 24.932 -42.647 1.00 81.00 74 GLU A CA 1
ATOM 566 C C . GLU A 1 74 ? -0.156 26.116 -43.165 1.00 81.00 74 GLU A C 1
ATOM 568 O O . GLU A 1 74 ? 0.661 26.687 -42.434 1.00 81.00 74 GLU A O 1
ATOM 573 N N . ILE A 1 75 ? -0.369 26.476 -44.432 1.00 79.75 75 ILE A N 1
ATOM 574 C CA . ILE A 1 75 ? 0.328 27.563 -45.124 1.00 79.75 75 ILE A CA 1
ATOM 575 C C . ILE A 1 75 ? -0.639 28.733 -45.296 1.00 79.75 75 ILE A C 1
ATOM 577 O O . ILE A 1 75 ? -1.710 28.585 -45.884 1.00 79.75 75 ILE A O 1
ATOM 581 N N . LYS A 1 76 ? -0.242 29.928 -44.847 1.00 70.88 76 LYS A N 1
ATOM 582 C CA . LYS A 1 76 ? -0.986 31.161 -45.126 1.00 70.88 76 LYS A CA 1
ATOM 583 C C . LYS A 1 76 ? -0.696 31.624 -46.547 1.00 70.88 76 LYS A C 1
ATOM 585 O O . LYS A 1 76 ? 0.398 32.101 -46.843 1.00 70.88 76 LYS A O 1
ATOM 590 N N . THR A 1 77 ? -1.698 31.509 -47.410 1.00 63.72 77 THR A N 1
ATOM 591 C CA . THR A 1 77 ? -1.672 31.962 -48.810 1.00 63.72 77 THR A CA 1
ATOM 592 C C . THR A 1 77 ? -2.056 33.435 -48.977 1.00 63.72 77 THR A C 1
ATOM 594 O O . THR A 1 77 ? -1.958 33.972 -50.073 1.00 63.72 77 THR A O 1
ATOM 597 N N . SER A 1 78 ? -2.436 34.128 -47.897 1.00 65.88 78 SER A N 1
ATOM 598 C CA . SER A 1 78 ? -2.800 35.555 -47.909 1.00 65.88 78 SER A CA 1
ATOM 599 C C . SER A 1 78 ? -1.601 36.517 -47.988 1.00 65.88 78 SER A C 1
ATOM 601 O O . SER A 1 78 ? -1.769 37.726 -47.865 1.00 65.88 78 SER A O 1
ATOM 603 N N . SER A 1 79 ? -0.383 35.993 -48.138 1.00 58.38 79 SER A N 1
ATOM 604 C CA . SER A 1 79 ? 0.875 36.745 -48.223 1.00 58.38 79 SER A CA 1
ATOM 605 C C . SER A 1 79 ? 1.561 36.439 -49.557 1.00 58.38 79 SER A C 1
ATOM 607 O O . SER A 1 79 ? 1.530 35.295 -49.997 1.00 58.38 79 SER A O 1
ATOM 609 N N . ILE A 1 80 ? 2.233 37.424 -50.170 1.00 69.19 80 ILE A N 1
ATOM 610 C CA . ILE A 1 80 ? 2.959 37.275 -51.456 1.00 69.19 80 ILE A CA 1
ATOM 611 C C . ILE A 1 80 ? 3.987 36.126 -51.412 1.00 69.19 80 ILE A C 1
ATOM 613 O O . ILE A 1 80 ? 4.268 35.494 -52.426 1.00 69.19 80 ILE A O 1
ATOM 617 N N . ILE A 1 81 ? 4.525 35.833 -50.224 1.00 72.88 81 ILE A N 1
ATOM 618 C CA . ILE A 1 81 ? 5.381 34.677 -49.964 1.00 72.88 81 ILE A CA 1
ATOM 619 C C . ILE A 1 81 ? 4.604 33.727 -49.041 1.00 72.88 81 ILE A C 1
ATOM 621 O O . ILE A 1 81 ? 4.282 34.142 -47.921 1.00 72.88 81 ILE A O 1
ATOM 625 N N . PRO A 1 82 ? 4.312 32.480 -49.459 1.00 69.25 82 PRO A N 1
ATOM 626 C CA . PRO A 1 82 ? 3.641 31.506 -48.608 1.00 69.25 82 PRO A CA 1
ATOM 627 C C . PRO A 1 82 ? 4.482 31.240 -47.358 1.00 69.25 82 PRO A C 1
ATOM 629 O O . PRO A 1 82 ? 5.674 30.940 -47.446 1.00 69.25 82 PRO A O 1
ATOM 632 N N . ARG A 1 83 ? 3.865 31.370 -46.179 1.00 74.06 83 ARG A N 1
ATOM 633 C CA . ARG A 1 83 ? 4.521 31.112 -44.889 1.00 74.06 83 ARG A CA 1
ATOM 634 C C . ARG A 1 83 ? 3.711 30.112 -44.069 1.00 74.06 83 ARG A C 1
ATOM 636 O O . ARG A 1 83 ? 2.486 30.248 -44.013 1.00 74.06 83 ARG A O 1
ATOM 643 N N . PRO A 1 84 ? 4.365 29.132 -43.425 1.00 76.50 84 PRO A N 1
ATOM 644 C CA . PRO A 1 84 ? 3.679 28.214 -42.535 1.00 76.50 84 PRO A CA 1
ATOM 645 C C . PRO A 1 84 ? 3.189 28.958 -41.292 1.00 76.50 84 PRO A C 1
ATOM 647 O O . PRO A 1 84 ? 3.819 29.907 -40.816 1.00 76.50 84 PRO A O 1
ATOM 650 N N . GLU A 1 85 ? 2.040 28.549 -40.773 1.00 79.75 85 GLU A N 1
ATOM 651 C CA . GLU A 1 85 ? 1.477 29.164 -39.583 1.00 79.75 85 GLU A CA 1
ATOM 652 C C . GLU A 1 85 ? 2.307 28.828 -38.332 1.00 79.75 85 GLU A C 1
ATOM 654 O O . GLU A 1 85 ? 2.641 27.678 -38.068 1.00 79.75 85 GLU A O 1
ATOM 659 N N . THR A 1 86 ? 2.613 29.828 -37.500 1.00 78.75 86 THR A N 1
ATOM 660 C CA . THR A 1 86 ? 3.432 29.648 -36.287 1.00 78.75 86 THR A CA 1
ATOM 661 C C . THR A 1 86 ? 2.895 28.554 -35.359 1.00 78.75 86 THR A C 1
ATOM 663 O O . THR A 1 86 ? 3.667 27.842 -34.718 1.00 78.75 86 THR A O 1
ATOM 666 N N . ARG A 1 87 ? 1.567 28.398 -35.292 1.00 77.69 87 ARG A N 1
ATOM 667 C CA . ARG A 1 87 ? 0.918 27.338 -34.517 1.00 77.69 87 ARG A CA 1
ATOM 668 C C . ARG A 1 87 ? 1.148 25.957 -35.135 1.00 77.69 87 ARG A C 1
ATOM 670 O O . ARG A 1 87 ? 1.521 25.049 -34.399 1.00 77.69 87 ARG A O 1
ATOM 677 N N . SER A 1 88 ? 0.982 25.803 -36.451 1.00 78.44 88 SER A N 1
ATOM 678 C CA . SER A 1 88 ? 1.192 24.519 -37.131 1.00 78.44 88 SER A CA 1
ATOM 679 C C . SER A 1 88 ? 2.655 24.072 -37.033 1.00 78.44 88 SER A C 1
ATOM 681 O O . SER A 1 88 ? 2.912 22.920 -36.700 1.00 78.44 88 SER A O 1
ATOM 683 N N . VAL A 1 89 ? 3.616 24.995 -37.154 1.00 81.81 89 VAL A N 1
ATOM 684 C CA . VAL A 1 89 ? 5.055 24.724 -36.945 1.00 81.81 89 VAL A CA 1
ATOM 685 C C . VAL A 1 89 ? 5.361 24.260 -35.518 1.00 81.81 89 VAL A C 1
ATOM 687 O O . VAL A 1 89 ? 6.186 23.369 -35.326 1.00 81.81 89 VAL A O 1
ATOM 690 N N . LYS A 1 90 ? 4.698 24.835 -34.507 1.00 81.06 90 LYS A N 1
ATOM 691 C CA . LYS A 1 90 ? 4.905 24.460 -33.100 1.00 81.06 90 LYS A CA 1
ATOM 692 C C . LYS A 1 90 ? 4.299 23.095 -32.758 1.00 81.06 90 LYS A C 1
ATOM 694 O O . LYS A 1 90 ? 4.869 22.368 -31.950 1.00 81.06 90 LYS A O 1
ATOM 699 N N . GLU A 1 91 ? 3.165 22.749 -33.362 1.00 78.88 91 GLU A N 1
ATOM 700 C CA . GLU A 1 91 ? 2.468 21.479 -33.118 1.00 78.88 91 GLU A CA 1
ATOM 701 C C . GLU A 1 91 ? 2.989 20.323 -33.990 1.00 78.88 91 GLU A C 1
ATOM 703 O O . GLU A 1 91 ? 2.833 19.157 -33.618 1.00 78.88 91 GLU A O 1
ATOM 708 N N . PHE A 1 92 ? 3.643 20.623 -35.119 1.00 84.44 92 PHE A N 1
ATOM 709 C CA . PHE A 1 92 ? 4.141 19.627 -36.070 1.00 84.44 92 PHE A CA 1
ATOM 710 C C . PHE A 1 92 ? 5.019 18.542 -35.426 1.00 84.44 92 PHE A C 1
ATOM 712 O O . PHE A 1 92 ? 4.734 17.373 -35.674 1.00 84.44 92 PHE A O 1
ATOM 719 N N . PRO A 1 93 ? 6.018 18.844 -34.563 1.00 80.06 93 PRO A N 1
ATOM 720 C CA . PRO A 1 93 ? 6.859 17.806 -33.963 1.00 80.06 93 PRO A CA 1
ATOM 721 C C . PRO A 1 93 ? 6.055 16.773 -33.168 1.00 80.06 93 PRO A C 1
ATOM 723 O O . PRO A 1 93 ? 6.272 15.576 -33.316 1.00 80.06 93 PRO A O 1
ATOM 726 N N . LYS A 1 94 ? 5.068 17.227 -32.387 1.00 72.62 94 LYS A N 1
ATOM 727 C CA . LYS A 1 94 ? 4.217 16.362 -31.562 1.00 72.62 94 LYS A CA 1
ATOM 728 C C . LYS A 1 94 ? 3.307 15.475 -32.415 1.00 72.62 94 LYS A C 1
ATOM 730 O O . LYS A 1 94 ? 3.098 14.304 -32.105 1.00 72.62 94 LYS A O 1
ATOM 735 N N . GLN A 1 95 ? 2.745 16.033 -33.486 1.00 77.38 95 GLN A N 1
ATOM 736 C CA . GLN A 1 95 ? 1.893 15.280 -34.408 1.00 77.38 95 GLN A CA 1
ATOM 737 C C . GLN A 1 95 ? 2.711 14.294 -35.255 1.00 77.38 95 GLN A C 1
ATOM 739 O O . GLN A 1 95 ? 2.279 13.161 -35.462 1.00 77.38 95 GLN A O 1
ATOM 744 N N . PHE A 1 96 ? 3.909 14.697 -35.684 1.00 79.44 96 PHE A N 1
ATOM 745 C CA . PHE A 1 96 ? 4.850 13.851 -36.413 1.00 79.44 96 PHE A CA 1
ATOM 746 C C . PHE A 1 96 ? 5.334 12.684 -35.557 1.00 79.44 96 PHE A C 1
ATOM 748 O O . PHE A 1 96 ? 5.335 11.558 -36.033 1.00 79.44 96 PHE A O 1
ATOM 755 N N . GLU A 1 97 ? 5.679 12.924 -34.292 1.00 73.25 97 GLU A N 1
ATOM 756 C CA . GLU A 1 97 ? 6.064 11.872 -33.348 1.00 73.25 97 GLU A CA 1
ATOM 757 C C . GLU A 1 97 ? 4.946 10.835 -33.183 1.00 73.25 97 GLU A C 1
ATOM 759 O O . GLU A 1 97 ? 5.196 9.634 -33.255 1.00 73.25 97 GLU A O 1
ATOM 764 N N . LYS A 1 98 ? 3.690 11.285 -33.054 1.00 70.44 98 LYS A N 1
ATOM 765 C CA . LYS A 1 98 ? 2.529 10.388 -32.977 1.00 70.44 98 LYS A CA 1
ATOM 766 C C . LYS A 1 98 ? 2.360 9.552 -34.252 1.00 70.44 98 LYS A C 1
ATOM 768 O O . LYS A 1 98 ? 2.143 8.349 -34.163 1.00 70.44 98 LYS A O 1
ATOM 773 N N . TRP A 1 99 ? 2.486 10.176 -35.423 1.00 80.50 99 TRP A N 1
ATOM 774 C CA . TRP A 1 99 ? 2.436 9.486 -36.717 1.00 80.50 99 TRP A CA 1
ATOM 775 C C . TRP A 1 99 ? 3.589 8.493 -36.904 1.00 80.50 99 TRP A C 1
ATOM 777 O O . TRP A 1 99 ? 3.369 7.374 -37.364 1.00 80.50 99 TRP A O 1
ATOM 787 N N . LEU A 1 100 ? 4.806 8.880 -36.522 1.00 76.00 100 LEU A N 1
ATOM 788 C CA . LEU A 1 100 ? 6.000 8.050 -36.630 1.00 76.00 100 LEU A CA 1
ATOM 789 C C . LEU A 1 100 ? 5.881 6.821 -35.723 1.00 76.00 100 LEU A C 1
ATOM 791 O O . LEU A 1 100 ? 6.109 5.705 -36.177 1.00 76.00 100 LEU A O 1
ATOM 795 N N . ASN A 1 101 ? 5.446 7.010 -34.475 1.00 73.12 101 ASN A N 1
ATOM 796 C CA . ASN A 1 101 ? 5.238 5.924 -33.516 1.00 73.12 101 ASN A CA 1
ATOM 797 C C . ASN A 1 101 ? 4.212 4.885 -33.992 1.00 73.12 101 ASN A C 1
ATOM 799 O O . ASN A 1 101 ? 4.354 3.709 -33.663 1.00 73.12 101 ASN A O 1
ATOM 803 N N . ASP A 1 102 ? 3.222 5.298 -34.786 1.00 72.69 102 ASP A N 1
ATOM 804 C CA . ASP A 1 102 ? 2.208 4.412 -35.368 1.00 72.69 102 ASP A CA 1
ATOM 805 C C . ASP A 1 102 ? 2.725 3.625 -36.592 1.00 72.69 102 ASP A C 1
ATOM 807 O O . ASP A 1 102 ? 2.091 2.657 -37.006 1.00 72.69 102 ASP A O 1
ATOM 811 N N . ARG A 1 103 ? 3.868 4.006 -37.183 1.00 74.56 103 ARG A N 1
ATOM 812 C CA . ARG A 1 103 ? 4.391 3.419 -38.437 1.00 74.56 103 ARG A CA 1
ATOM 813 C C . ARG A 1 103 ? 5.805 2.852 -38.350 1.00 74.56 103 ARG A C 1
ATOM 815 O O . ARG A 1 103 ? 6.352 2.408 -39.358 1.00 74.56 103 ARG A O 1
ATOM 822 N N . ILE A 1 104 ? 6.402 2.845 -37.161 1.00 73.38 104 ILE A N 1
ATOM 823 C CA . ILE A 1 104 ? 7.663 2.141 -36.926 1.00 73.38 104 ILE A CA 1
ATOM 824 C C . ILE A 1 104 ? 7.438 0.632 -37.115 1.00 73.38 104 ILE A C 1
ATOM 826 O O . ILE A 1 104 ? 6.590 0.015 -36.466 1.00 73.38 104 ILE A O 1
ATOM 830 N N . GLY A 1 105 ? 8.230 0.031 -38.003 1.00 67.75 105 GLY A N 1
ATOM 831 C CA . GLY A 1 105 ? 8.261 -1.408 -38.232 1.00 67.75 105 GLY A CA 1
ATOM 832 C C . GLY A 1 105 ? 8.706 -2.175 -37.000 1.00 67.75 105 GLY A C 1
ATOM 833 O O . GLY A 1 105 ? 9.492 -1.682 -36.192 1.00 67.75 105 GLY A O 1
ATOM 834 N N . PHE A 1 106 ? 8.221 -3.409 -36.870 1.00 66.38 106 PHE A N 1
ATOM 835 C CA . PHE A 1 106 ? 8.537 -4.291 -35.744 1.00 66.38 106 PHE A CA 1
ATOM 836 C C . PHE A 1 106 ? 8.138 -3.732 -34.371 1.00 66.38 106 PHE A C 1
ATOM 838 O O . PHE A 1 106 ? 8.623 -4.218 -33.352 1.00 66.38 106 PHE A O 1
ATOM 845 N N . ARG A 1 107 ? 7.246 -2.731 -34.308 1.00 65.50 107 ARG A N 1
ATOM 846 C CA . ARG A 1 107 ? 6.797 -2.109 -33.052 1.00 65.50 107 ARG A CA 1
ATOM 847 C C . ARG A 1 107 ? 6.356 -3.143 -32.021 1.00 65.50 107 ARG A C 1
ATOM 849 O O . ARG A 1 107 ? 6.776 -3.061 -30.874 1.00 65.50 107 ARG A O 1
ATOM 856 N N . LYS A 1 108 ? 5.569 -4.146 -32.421 1.00 64.19 108 LYS A N 1
ATOM 857 C CA . LYS A 1 108 ? 5.114 -5.222 -31.528 1.00 64.19 108 LYS A CA 1
ATOM 858 C C . LYS A 1 108 ? 6.281 -6.036 -30.969 1.00 64.19 108 LYS A C 1
ATOM 860 O O . LYS A 1 108 ? 6.343 -6.253 -29.766 1.00 64.19 108 LYS A O 1
ATOM 865 N N . GLN A 1 109 ? 7.224 -6.439 -31.816 1.00 69.31 109 GLN A N 1
ATOM 866 C CA . GLN A 1 109 ? 8.415 -7.185 -31.413 1.00 69.31 109 GLN A CA 1
ATOM 867 C C . GLN A 1 109 ? 9.328 -6.327 -30.529 1.00 69.31 109 GLN A C 1
ATOM 869 O O . GLN A 1 109 ? 9.854 -6.828 -29.545 1.00 69.31 109 GLN A O 1
ATOM 874 N N . LEU A 1 110 ? 9.472 -5.032 -30.817 1.00 68.31 110 LEU A N 1
ATOM 875 C CA . LEU A 1 110 ? 10.239 -4.090 -29.998 1.00 68.31 110 LEU A CA 1
ATOM 876 C C . LEU A 1 110 ? 9.584 -3.859 -28.634 1.00 68.31 110 LEU A C 1
ATOM 878 O O . LEU A 1 110 ? 10.284 -3.865 -27.628 1.00 68.31 110 LEU A O 1
ATOM 882 N N . ILE A 1 111 ? 8.255 -3.726 -28.582 1.00 65.50 111 ILE A N 1
ATOM 883 C CA . ILE A 1 111 ? 7.488 -3.652 -27.332 1.00 65.50 111 ILE A CA 1
ATOM 884 C C . ILE A 1 111 ? 7.649 -4.952 -26.541 1.00 65.50 111 ILE A C 1
ATOM 886 O O . ILE A 1 111 ? 7.922 -4.889 -25.350 1.00 65.50 111 ILE A O 1
ATOM 890 N N . GLN A 1 112 ? 7.548 -6.120 -27.179 1.00 65.62 112 GLN A N 1
ATOM 891 C CA . GLN A 1 112 ? 7.726 -7.420 -26.521 1.00 65.62 112 GLN A CA 1
ATOM 892 C C . GLN A 1 112 ? 9.153 -7.610 -25.995 1.00 65.62 112 GLN A C 1
ATOM 894 O O . GLN A 1 112 ? 9.340 -8.000 -24.846 1.00 65.62 112 GLN A O 1
ATOM 899 N N . VAL A 1 113 ? 10.171 -7.288 -26.795 1.00 70.38 113 VAL A N 1
ATOM 900 C CA . VAL A 1 113 ? 11.580 -7.341 -26.377 1.00 70.38 113 VAL A CA 1
ATOM 901 C C . VAL A 1 113 ? 11.834 -6.359 -25.239 1.00 70.38 113 VAL A C 1
ATOM 903 O O . VAL A 1 113 ? 12.481 -6.721 -24.259 1.00 70.38 113 VAL A O 1
ATOM 906 N N . TYR A 1 114 ? 11.284 -5.145 -25.320 1.00 72.12 114 TYR A N 1
ATOM 907 C CA . TYR A 1 114 ? 11.337 -4.171 -24.236 1.00 72.12 114 TYR A CA 1
ATOM 908 C C . TYR A 1 114 ? 10.650 -4.702 -22.973 1.00 72.12 114 TYR A C 1
ATOM 910 O O . TYR A 1 114 ? 11.242 -4.633 -21.904 1.00 72.12 114 TYR A O 1
ATOM 918 N N . GLN A 1 115 ? 9.458 -5.293 -23.077 1.00 67.19 115 GLN A N 1
ATOM 919 C CA . GLN A 1 115 ? 8.727 -5.892 -21.956 1.00 67.19 115 GLN A CA 1
ATOM 920 C C . GLN A 1 115 ? 9.509 -7.033 -21.298 1.00 67.19 115 GLN A C 1
ATOM 922 O O . GLN A 1 115 ? 9.564 -7.092 -20.073 1.00 67.19 115 GLN A O 1
ATOM 927 N N . VAL A 1 116 ? 10.150 -7.903 -22.085 1.00 74.31 116 VAL A N 1
ATOM 928 C CA . VAL A 1 116 ? 10.999 -8.996 -21.584 1.00 74.31 116 VAL A CA 1
ATOM 929 C C . VAL A 1 116 ? 12.251 -8.442 -20.908 1.00 74.31 116 VAL A C 1
ATOM 931 O O . VAL A 1 116 ? 12.549 -8.797 -19.769 1.00 74.31 116 VAL A O 1
ATOM 934 N N . ALA A 1 117 ? 12.960 -7.520 -21.562 1.00 74.25 117 ALA A N 1
ATOM 935 C CA . ALA A 1 117 ? 14.121 -6.854 -20.977 1.00 74.25 117 ALA A CA 1
ATOM 936 C C . ALA A 1 117 ? 13.749 -6.145 -19.667 1.00 74.25 117 ALA A C 1
ATOM 938 O O . ALA A 1 117 ? 14.493 -6.192 -18.690 1.00 74.25 117 ALA A O 1
ATOM 939 N N . ARG A 1 118 ? 12.565 -5.533 -19.625 1.00 69.19 118 ARG A N 1
ATOM 940 C CA . ARG A 1 118 ? 12.011 -4.873 -18.451 1.00 69.19 118 ARG A CA 1
ATOM 941 C C . ARG A 1 118 ? 11.671 -5.887 -17.350 1.00 69.19 118 ARG A C 1
ATOM 943 O O . ARG A 1 118 ? 12.098 -5.683 -16.221 1.00 69.19 118 ARG A O 1
ATOM 950 N N . HIS A 1 119 ? 11.004 -7.001 -17.666 1.00 68.75 119 HIS A N 1
ATOM 951 C CA . HIS A 1 119 ? 10.712 -8.099 -16.730 1.00 68.75 119 HIS A CA 1
ATOM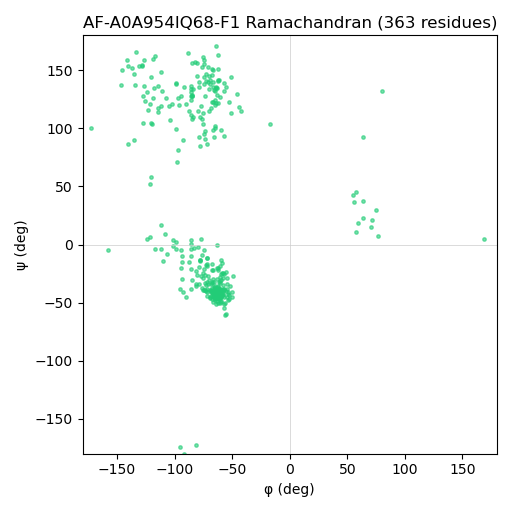 952 C C . HIS A 1 119 ? 11.980 -8.621 -16.034 1.00 68.75 119 HIS A C 1
ATOM 954 O O . HIS A 1 119 ? 11.978 -8.824 -14.822 1.00 68.75 119 HIS A O 1
ATOM 960 N N . TYR A 1 120 ? 13.084 -8.756 -16.773 1.00 74.88 120 TYR A N 1
ATOM 961 C CA . TYR A 1 120 ? 14.378 -9.180 -16.227 1.00 74.88 120 TYR A CA 1
ATOM 962 C C . TYR A 1 120 ? 15.232 -8.039 -15.641 1.00 74.88 120 TYR A C 1
ATOM 964 O O . TYR A 1 120 ? 16.362 -8.274 -15.211 1.00 74.88 120 TYR A O 1
ATOM 972 N N . GLY A 1 121 ? 14.722 -6.804 -15.604 1.00 66.69 121 GLY A N 1
ATOM 973 C CA . GLY A 1 121 ? 15.419 -5.652 -15.025 1.00 66.69 121 GLY A CA 1
ATOM 974 C C . GLY A 1 121 ? 16.619 -5.146 -15.838 1.00 66.69 121 GLY A C 1
ATOM 975 O O . GLY A 1 121 ? 17.488 -4.472 -15.290 1.00 66.69 121 GLY A O 1
ATOM 976 N N . TRP A 1 122 ? 16.696 -5.456 -17.136 1.00 68.88 122 TRP A N 1
ATOM 977 C CA . TRP A 1 122 ? 17.782 -5.030 -18.033 1.00 68.88 122 TRP A CA 1
ATOM 978 C C . TRP A 1 122 ? 17.657 -3.575 -18.509 1.00 68.88 122 TRP A C 1
ATOM 980 O O . TRP A 1 122 ? 18.609 -3.019 -19.054 1.00 68.88 122 TRP A O 1
ATOM 990 N N . THR A 1 123 ? 16.503 -2.935 -18.312 1.00 65.00 123 THR A N 1
ATOM 991 C CA . THR A 1 123 ? 16.262 -1.537 -18.703 1.00 65.00 123 THR A CA 1
ATOM 992 C C . THR A 1 123 ? 16.427 -0.589 -17.517 1.00 65.00 123 THR A C 1
ATOM 994 O O . THR A 1 123 ? 15.934 -0.870 -16.427 1.00 65.00 123 THR A O 1
ATOM 997 N N . CYS A 1 124 ? 17.047 0.575 -17.721 1.00 54.62 124 CYS A N 1
ATOM 998 C CA . CYS A 1 124 ? 17.108 1.616 -16.696 1.00 54.62 124 CYS A CA 1
ATOM 999 C C . CYS A 1 124 ? 15.808 2.448 -16.648 1.00 54.62 124 CYS A C 1
ATOM 1001 O O . CYS A 1 124 ? 15.224 2.780 -17.679 1.00 54.62 124 CYS A O 1
ATOM 1003 N N . ASN A 1 125 ? 15.404 2.878 -15.446 1.00 50.66 125 ASN A N 1
ATOM 1004 C CA . ASN A 1 125 ? 14.212 3.716 -15.196 1.00 50.66 125 ASN A CA 1
ATOM 1005 C C . ASN A 1 125 ? 14.268 5.119 -15.851 1.00 50.66 125 ASN A C 1
ATOM 1007 O O . ASN A 1 125 ? 13.354 5.924 -15.697 1.00 50.66 125 ASN A O 1
ATOM 1011 N N . SER A 1 126 ? 15.355 5.452 -16.555 1.00 48.53 126 SER A N 1
ATOM 1012 C CA . SER A 1 126 ? 15.504 6.721 -17.276 1.00 48.53 126 SER A CA 1
ATOM 1013 C C . SER A 1 126 ? 14.686 6.773 -18.568 1.00 48.53 126 SER A C 1
ATOM 1015 O O . SER A 1 126 ? 14.372 7.868 -19.023 1.00 48.53 126 SER A O 1
ATOM 1017 N N . LEU A 1 127 ? 14.366 5.622 -19.167 1.00 40.16 127 LEU A N 1
ATOM 1018 C CA . LEU A 1 127 ? 13.637 5.541 -20.439 1.00 40.16 127 LEU A CA 1
ATOM 1019 C C . LEU A 1 127 ? 12.108 5.587 -20.264 1.00 40.16 127 LEU A C 1
ATOM 1021 O O . LEU A 1 127 ? 11.394 5.728 -21.247 1.00 40.16 127 LEU A O 1
ATOM 1025 N N . SER A 1 128 ? 11.608 5.492 -19.027 1.00 42.84 128 SER A N 1
ATOM 1026 C CA . SER A 1 128 ? 10.175 5.476 -18.692 1.00 42.84 128 SER A CA 1
ATOM 1027 C C . SER A 1 128 ? 9.646 6.814 -18.168 1.00 42.84 128 SER A C 1
ATOM 1029 O O . SER A 1 128 ? 8.493 6.913 -17.752 1.00 42.84 128 SER A O 1
ATOM 1031 N N . LYS A 1 129 ? 10.475 7.865 -18.129 1.00 41.16 129 LYS A N 1
ATOM 1032 C CA . LYS A 1 129 ? 10.007 9.199 -17.744 1.00 41.16 129 LYS A CA 1
ATOM 1033 C C . LYS A 1 129 ? 9.293 9.843 -18.929 1.00 41.16 129 LYS A C 1
ATOM 1035 O O . LYS A 1 129 ? 9.919 10.534 -19.728 1.00 41.16 129 LYS A O 1
ATOM 1040 N N . SER A 1 130 ? 7.975 9.669 -19.009 1.00 34.53 130 SER A N 1
ATOM 1041 C CA . SER A 1 130 ? 7.148 10.635 -19.735 1.00 34.53 130 SER A CA 1
ATOM 1042 C C . SER A 1 130 ? 7.376 12.028 -19.116 1.00 34.53 130 SER A C 1
ATOM 1044 O O . SER A 1 130 ? 7.325 12.156 -17.888 1.00 34.53 130 SER A O 1
ATOM 1046 N N . PRO A 1 131 ? 7.618 13.089 -19.909 1.00 32.34 131 PRO A N 1
ATOM 1047 C CA . PRO A 1 131 ? 7.772 14.455 -19.395 1.00 32.34 131 PRO A CA 1
ATOM 1048 C C . PRO A 1 131 ? 6.531 14.979 -18.648 1.00 32.34 131 PRO A C 1
ATOM 1050 O O . PRO A 1 131 ? 6.599 15.996 -17.958 1.00 32.34 131 PRO A O 1
ATOM 1053 N N . ALA A 1 132 ? 5.387 14.301 -18.773 1.00 34.97 132 ALA A N 1
ATOM 1054 C CA . ALA A 1 132 ? 4.117 14.687 -18.174 1.00 34.97 132 ALA A CA 1
ATOM 1055 C C . ALA A 1 132 ? 3.865 13.939 -16.853 1.00 34.97 132 ALA A C 1
ATOM 1057 O O . ALA A 1 132 ? 3.137 12.954 -16.815 1.00 34.97 132 ALA A O 1
ATOM 1058 N N . GLY A 1 133 ? 4.458 14.417 -15.759 1.00 34.97 133 GLY A N 1
ATOM 1059 C CA . GLY A 1 133 ? 4.173 13.875 -14.421 1.00 34.97 133 GLY A CA 1
ATOM 1060 C C . GLY A 1 133 ? 4.482 14.796 -13.241 1.00 34.97 133 GLY A C 1
ATOM 1061 O O . GLY A 1 133 ? 4.152 14.459 -12.115 1.00 34.97 133 GLY A O 1
ATOM 1062 N N . HIS A 1 134 ? 5.066 15.976 -13.473 1.00 32.97 134 HIS A N 1
ATOM 1063 C CA . HIS A 1 134 ? 5.323 16.959 -12.416 1.00 32.97 134 HIS A CA 1
ATOM 1064 C C . HIS A 1 134 ? 4.222 18.020 -12.399 1.00 32.97 134 HIS A C 1
ATOM 1066 O O . HIS A 1 134 ? 4.437 19.171 -12.778 1.00 32.97 134 HIS A O 1
ATOM 1072 N N . LYS A 1 135 ? 3.021 17.638 -11.970 1.00 27.81 135 LYS A N 1
ATOM 1073 C CA . LYS A 1 135 ? 2.1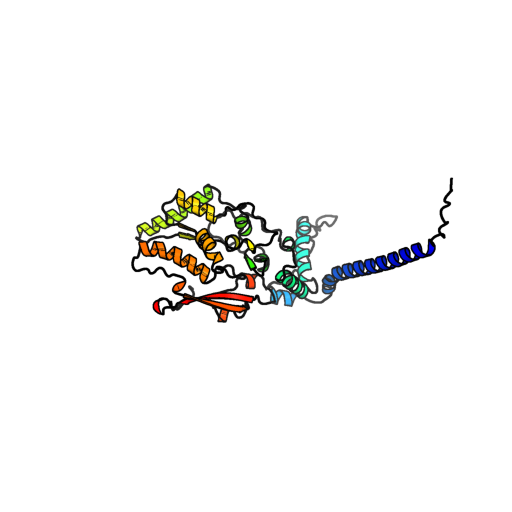00 18.606 -11.373 1.00 27.81 135 LYS A CA 1
ATOM 1074 C C . LYS A 1 135 ? 1.665 18.052 -10.033 1.00 27.81 135 LYS A C 1
ATOM 1076 O O . LYS A 1 135 ? 0.880 17.115 -9.978 1.00 27.81 135 LYS A O 1
ATOM 1081 N N . ALA A 1 136 ? 2.232 18.645 -8.987 1.00 28.70 136 ALA A N 1
ATOM 1082 C CA . ALA A 1 136 ? 1.798 18.501 -7.612 1.00 28.70 136 ALA A CA 1
ATOM 1083 C C . ALA A 1 136 ? 0.265 18.559 -7.555 1.00 28.70 136 ALA A C 1
ATOM 1085 O O . ALA A 1 136 ? -0.340 19.575 -7.909 1.00 28.70 136 ALA A O 1
ATOM 1086 N N . ALA A 1 137 ? -0.356 17.452 -7.159 1.00 27.77 137 ALA A N 1
ATOM 1087 C CA . ALA A 1 137 ? -1.772 17.413 -6.854 1.00 27.77 137 ALA A CA 1
ATOM 1088 C C . ALA A 1 137 ? -1.965 18.024 -5.462 1.00 27.77 137 ALA A C 1
ATOM 1090 O O . ALA A 1 137 ? -2.010 17.326 -4.455 1.00 27.77 137 ALA A O 1
ATOM 1091 N N . VAL A 1 138 ? -2.062 19.353 -5.414 1.00 25.45 138 VAL A N 1
ATOM 1092 C CA . VAL A 1 138 ? -2.721 20.042 -4.302 1.00 25.45 138 VAL A CA 1
ATOM 1093 C C . VAL A 1 138 ? -4.193 19.630 -4.354 1.00 25.45 138 VAL A C 1
ATOM 1095 O O . VAL A 1 138 ? -4.856 19.802 -5.378 1.00 25.45 138 VAL A O 1
ATOM 1098 N N . GLY A 1 139 ? -4.673 19.003 -3.282 1.00 28.58 139 GLY A N 1
ATOM 1099 C CA . GLY A 1 139 ? -5.985 18.371 -3.237 1.00 28.58 139 GLY A CA 1
ATOM 1100 C C . GLY A 1 139 ? -7.152 19.352 -3.329 1.00 28.58 139 GLY A C 1
ATOM 1101 O O . GLY A 1 139 ? -7.144 20.385 -2.672 1.00 28.58 139 GLY A O 1
ATOM 1102 N N . VAL A 1 140 ? -8.192 18.965 -4.074 1.00 23.73 140 VAL A N 1
ATOM 1103 C CA . VAL A 1 140 ? -9.598 19.289 -3.789 1.00 23.73 140 VAL A CA 1
ATOM 1104 C C . VAL A 1 140 ? -10.456 18.106 -4.248 1.00 23.73 140 VAL A C 1
ATOM 1106 O O . VAL A 1 140 ? -10.228 17.503 -5.294 1.00 23.73 140 VAL A O 1
ATOM 1109 N N . ILE A 1 141 ? -11.421 17.769 -3.399 1.00 31.77 141 ILE A N 1
ATOM 1110 C CA . ILE A 1 141 ? -12.463 16.754 -3.538 1.00 31.77 141 ILE A CA 1
ATOM 1111 C C . ILE A 1 141 ? -13.133 16.813 -4.920 1.00 31.77 141 ILE A C 1
ATOM 1113 O O . ILE A 1 141 ? -13.615 17.864 -5.323 1.00 31.77 141 ILE A O 1
ATOM 1117 N N . GLY A 1 142 ? -13.213 15.652 -5.580 1.00 26.41 142 GLY A N 1
ATOM 1118 C CA . GLY A 1 142 ? -14.172 15.339 -6.641 1.00 26.41 142 GLY A CA 1
ATOM 1119 C C . GLY A 1 142 ? -14.062 16.176 -7.911 1.00 26.41 142 GLY A C 1
ATOM 1120 O O . GLY A 1 142 ? -14.730 17.183 -8.014 1.00 26.41 142 GLY A O 1
ATOM 1121 N N . HIS A 1 143 ? -13.301 15.707 -8.902 1.00 22.98 143 HIS A N 1
ATOM 1122 C CA . HIS A 1 143 ? -13.633 15.801 -10.332 1.00 22.98 143 HIS A CA 1
ATOM 1123 C C . HIS A 1 143 ? -12.588 14.987 -11.115 1.00 22.98 143 HIS A C 1
ATOM 1125 O O . HIS A 1 143 ? -11.465 15.433 -11.344 1.00 22.98 143 HIS A O 1
ATOM 1131 N N . MET A 1 144 ? -12.949 13.762 -11.516 1.00 27.50 144 MET A N 1
ATOM 1132 C CA . MET A 1 144 ? -12.197 13.005 -12.519 1.00 27.50 144 MET A CA 1
ATOM 1133 C C . MET A 1 144 ? -12.323 13.736 -13.859 1.00 27.50 144 MET A C 1
ATOM 1135 O O . MET A 1 144 ? -13.331 13.607 -14.550 1.00 27.50 144 MET A O 1
ATOM 1139 N N . ASN A 1 145 ? -11.314 14.524 -14.229 1.00 26.58 145 ASN A N 1
ATOM 1140 C CA . ASN A 1 145 ? -11.221 15.068 -15.579 1.00 26.58 145 ASN A CA 1
ATOM 1141 C C . ASN A 1 145 ? -10.751 13.966 -16.535 1.00 26.58 145 ASN A C 1
ATOM 1143 O O . ASN A 1 145 ? -9.584 13.569 -16.541 1.00 26.58 145 ASN A O 1
ATOM 1147 N N . GLN A 1 146 ? -11.682 13.498 -17.365 1.00 28.16 146 GLN A N 1
ATOM 1148 C CA . GLN A 1 146 ? -11.399 12.747 -18.581 1.00 28.16 146 GLN A CA 1
ATOM 1149 C C . GLN A 1 146 ? -10.655 13.676 -19.554 1.00 28.16 146 GLN A C 1
ATOM 1151 O O . GLN A 1 146 ? -11.253 14.561 -20.159 1.00 28.16 146 GLN A O 1
ATOM 1156 N N . GLY A 1 147 ? -9.333 13.535 -19.660 1.00 27.23 147 GLY A N 1
ATOM 1157 C CA . GLY A 1 147 ? -8.537 14.369 -20.572 1.00 27.23 147 GLY A CA 1
ATOM 1158 C C . GLY A 1 147 ? -7.015 14.308 -20.415 1.00 27.23 147 GLY A C 1
ATOM 1159 O O . GLY A 1 147 ? -6.310 15.054 -21.091 1.00 27.23 147 GLY A O 1
ATOM 1160 N N . GLY A 1 148 ? -6.483 13.447 -19.544 1.00 27.73 148 GLY A N 1
ATOM 1161 C CA . GLY A 1 148 ? -5.050 13.158 -19.481 1.00 27.73 14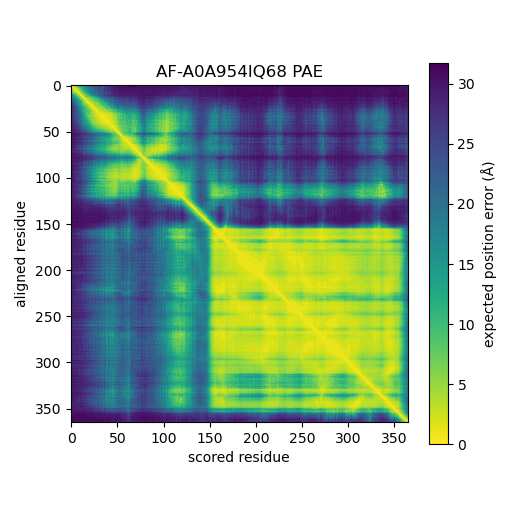8 GLY A CA 1
ATOM 1162 C C . GLY A 1 148 ? -4.674 12.058 -20.470 1.00 27.73 148 GLY A C 1
ATOM 1163 O O . GLY A 1 148 ? -5.379 11.057 -20.572 1.00 27.73 148 GLY A O 1
ATOM 1164 N N . THR A 1 149 ? -3.561 12.229 -21.188 1.00 30.48 149 THR A N 1
ATOM 1165 C CA . THR A 1 149 ? -2.893 11.148 -21.928 1.00 30.48 149 THR A CA 1
ATOM 1166 C C . THR A 1 149 ? -2.836 9.906 -21.050 1.00 30.48 149 THR A C 1
ATOM 1168 O O . THR A 1 149 ? -2.258 9.958 -19.965 1.00 30.48 149 THR A O 1
ATOM 1171 N N . VAL A 1 150 ? -3.468 8.821 -21.500 1.00 32.00 150 VAL A N 1
ATOM 1172 C CA . VAL A 1 150 ? -3.466 7.532 -20.811 1.00 32.00 150 VAL A CA 1
ATOM 1173 C C . VAL A 1 150 ? -2.011 7.091 -20.711 1.00 32.00 150 VAL A C 1
ATOM 1175 O O . VAL A 1 150 ? -1.436 6.617 -21.686 1.00 32.00 150 VAL A O 1
ATOM 1178 N N . ALA A 1 151 ? -1.385 7.318 -19.553 1.00 38.66 151 ALA A N 1
ATOM 1179 C CA . ALA A 1 151 ? -0.143 6.645 -19.219 1.00 38.66 151 ALA A CA 1
ATOM 1180 C C . ALA A 1 151 ? -0.421 5.156 -19.413 1.00 38.66 151 ALA A C 1
ATOM 1182 O O . ALA A 1 151 ? -1.392 4.641 -18.841 1.00 38.66 151 ALA A O 1
ATOM 1183 N N . SER A 1 152 ? 0.364 4.502 -20.271 1.00 45.00 152 SER A N 1
ATOM 1184 C CA . SER A 1 152 ? 0.245 3.061 -20.464 1.00 45.00 152 SER A CA 1
ATOM 1185 C C . SER A 1 152 ? 0.293 2.401 -19.080 1.00 45.00 152 SER A C 1
ATOM 1187 O O . SER A 1 152 ? 0.997 2.896 -18.196 1.00 45.00 152 SER A O 1
ATOM 1189 N N . GLY A 1 153 ? -0.459 1.318 -18.841 1.00 52.97 153 GLY A N 1
ATOM 1190 C CA . GLY A 1 153 ? -0.433 0.625 -17.538 1.00 52.97 153 GLY A CA 1
ATOM 1191 C C . GLY A 1 153 ? 0.998 0.326 -17.060 1.00 52.97 153 GLY A C 1
ATOM 1192 O O . GLY A 1 153 ? 1.286 0.354 -15.864 1.00 52.97 153 GLY A O 1
ATOM 1193 N N . GLN A 1 154 ? 1.917 0.187 -18.018 1.00 56.31 154 GLN A N 1
ATOM 1194 C CA . GLN A 1 154 ? 3.339 -0.026 -17.816 1.00 56.31 154 GLN A CA 1
ATOM 1195 C C . GLN A 1 154 ? 4.038 1.131 -17.094 1.00 56.31 154 GLN A C 1
ATOM 1197 O O . GLN A 1 154 ? 4.924 0.883 -16.286 1.00 56.31 154 GLN A O 1
ATOM 1202 N N . ASP A 1 155 ? 3.664 2.391 -17.303 1.00 66.69 155 ASP A N 1
ATOM 1203 C CA . ASP A 1 155 ? 4.318 3.533 -16.638 1.00 66.69 155 ASP A CA 1
ATOM 1204 C C . ASP A 1 155 ? 3.924 3.666 -15.158 1.00 66.69 155 ASP A C 1
ATOM 1206 O O . ASP A 1 155 ? 4.474 4.494 -14.431 1.00 66.69 155 ASP A O 1
ATOM 1210 N N . ARG A 1 156 ? 2.993 2.824 -14.688 1.00 80.19 156 ARG A N 1
ATOM 1211 C CA . ARG A 1 156 ? 2.501 2.811 -13.304 1.00 80.19 156 A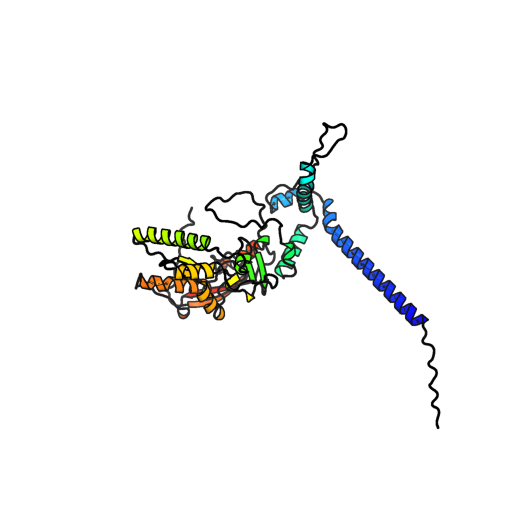RG A CA 1
ATOM 1212 C C . ARG A 1 156 ? 3.236 1.836 -12.391 1.00 80.19 156 ARG A C 1
ATOM 1214 O O . ARG A 1 156 ? 3.053 1.896 -11.176 1.00 80.19 156 ARG A O 1
ATOM 1221 N N . VAL A 1 157 ? 4.086 0.972 -12.954 1.00 85.75 157 VAL A N 1
ATOM 1222 C CA . VAL A 1 157 ? 4.767 -0.104 -12.221 1.00 85.75 157 VAL A CA 1
ATOM 1223 C C . VAL A 1 157 ? 6.278 0.113 -12.188 1.00 85.75 157 VAL A C 1
ATOM 1225 O O . VAL A 1 157 ? 6.951 0.058 -13.214 1.00 85.75 157 VAL A O 1
ATOM 1228 N N . LEU A 1 158 ? 6.841 0.292 -11.001 1.00 84.75 158 LEU A N 1
ATOM 1229 C CA . LEU A 1 158 ? 8.277 0.259 -10.762 1.00 84.75 158 LEU A CA 1
ATOM 1230 C C . LEU A 1 158 ? 8.733 -1.184 -10.544 1.00 84.75 158 LEU A C 1
ATOM 1232 O O . LEU A 1 158 ? 8.206 -1.885 -9.683 1.00 84.75 158 LEU A O 1
ATOM 1236 N N . ILE A 1 159 ? 9.747 -1.622 -11.285 1.00 85.81 159 ILE A N 1
ATOM 1237 C CA . ILE A 1 159 ? 10.328 -2.956 -11.100 1.00 85.81 159 ILE A CA 1
ATOM 1238 C C . ILE A 1 159 ? 11.416 -2.880 -10.046 1.00 85.81 159 ILE A C 1
ATOM 1240 O O . ILE A 1 159 ? 12.429 -2.213 -10.246 1.00 85.81 159 ILE A O 1
ATOM 1244 N N . GLY A 1 160 ? 11.169 -3.554 -8.930 1.00 85.94 160 GLY A N 1
ATOM 1245 C CA . GLY A 1 160 ? 12.083 -3.755 -7.821 1.00 85.94 160 GLY A CA 1
ATOM 1246 C C . GLY A 1 160 ? 13.085 -4.881 -8.060 1.00 85.94 160 GLY A C 1
ATOM 1247 O O . GLY A 1 160 ? 13.219 -5.451 -9.141 1.00 85.94 160 GLY A O 1
ATOM 1248 N N . ARG A 1 161 ? 13.829 -5.198 -7.007 1.00 84.94 161 ARG A N 1
ATOM 1249 C CA . ARG A 1 161 ? 14.771 -6.316 -6.966 1.00 84.94 161 ARG A CA 1
ATOM 1250 C C . ARG A 1 161 ? 14.028 -7.613 -6.656 1.00 84.94 161 ARG A C 1
ATOM 1252 O O . ARG A 1 161 ? 12.958 -7.587 -6.064 1.00 84.94 161 ARG A O 1
ATOM 1259 N N . GLU A 1 162 ? 14.615 -8.743 -7.043 1.00 87.62 162 GLU A N 1
ATOM 1260 C CA . GLU A 1 162 ? 14.124 -10.085 -6.674 1.00 87.62 162 GLU A CA 1
ATOM 1261 C C . GLU A 1 162 ? 12.655 -10.352 -7.064 1.00 87.62 162 GLU A C 1
ATOM 1263 O O . GLU A 1 162 ? 11.904 -11.007 -6.340 1.00 87.62 162 GLU A O 1
ATOM 1268 N N . GLY A 1 163 ? 12.241 -9.825 -8.222 1.00 87.00 163 GLY A N 1
ATOM 1269 C CA . GLY A 1 163 ? 10.899 -10.029 -8.777 1.00 87.00 163 GLY A CA 1
ATOM 1270 C C . GLY A 1 163 ? 9.794 -9.201 -8.115 1.00 87.00 163 GLY A C 1
ATOM 1271 O O . GLY A 1 163 ? 8.623 -9.402 -8.426 1.00 87.00 163 GLY A O 1
ATOM 1272 N N . TRP A 1 164 ? 10.133 -8.271 -7.219 1.00 92.12 164 TRP A N 1
ATOM 1273 C CA . TRP A 1 164 ? 9.153 -7.367 -6.623 1.00 92.12 164 TRP A CA 1
ATOM 1274 C C . TRP A 1 164 ? 8.720 -6.283 -7.601 1.00 92.12 164 TRP A C 1
ATOM 1276 O O . TRP A 1 164 ? 9.545 -5.668 -8.272 1.00 92.12 164 TRP A O 1
ATOM 1286 N N . LEU A 1 165 ? 7.424 -5.997 -7.625 1.00 91.81 165 LEU A N 1
ATOM 1287 C CA . LEU A 1 165 ? 6.842 -4.876 -8.352 1.00 91.81 165 LEU A CA 1
ATOM 1288 C C . LEU A 1 165 ? 6.310 -3.849 -7.362 1.00 91.81 165 LEU A C 1
ATOM 1290 O O . LEU A 1 165 ? 5.844 -4.198 -6.281 1.00 91.81 165 LEU A O 1
ATOM 1294 N N . PHE A 1 166 ? 6.339 -2.581 -7.735 1.00 90.38 166 PHE A N 1
ATOM 1295 C CA . PHE A 1 166 ? 5.944 -1.460 -6.892 1.00 90.38 166 PHE A CA 1
ATOM 1296 C C . PHE A 1 166 ? 5.064 -0.491 -7.681 1.00 90.38 166 PHE A C 1
ATOM 1298 O O . PHE A 1 166 ? 5.227 -0.335 -8.886 1.00 90.38 166 PHE A O 1
ATOM 1305 N N . TYR A 1 167 ? 4.111 0.151 -7.017 1.00 91.00 167 TYR A N 1
ATOM 1306 C CA . TYR A 1 167 ? 3.258 1.162 -7.642 1.00 91.00 167 TYR A CA 1
ATOM 1307 C C . TYR A 1 167 ? 3.955 2.523 -7.622 1.00 91.00 167 TYR A C 1
ATOM 1309 O O . TYR A 1 167 ? 4.395 2.948 -6.561 1.00 91.00 167 TYR A O 1
ATOM 1317 N N . GLN A 1 168 ? 4.056 3.224 -8.752 1.00 84.25 168 GLN A N 1
ATOM 1318 C CA . GLN A 1 168 ? 4.883 4.443 -8.831 1.00 84.25 168 GLN A CA 1
ATOM 1319 C C . GLN A 1 168 ? 4.164 5.729 -9.243 1.00 84.25 168 GLN A C 1
ATOM 1321 O O . GLN A 1 168 ? 4.829 6.743 -9.454 1.00 84.25 168 GLN A O 1
ATOM 1326 N N . THR A 1 169 ? 2.840 5.718 -9.372 1.00 82.56 169 THR A N 1
ATOM 1327 C CA . THR A 1 169 ? 2.064 6.944 -9.629 1.00 82.56 169 THR A CA 1
ATOM 1328 C C . THR A 1 169 ? 1.585 7.595 -8.329 1.00 82.56 169 THR A C 1
ATOM 1330 O O . THR A 1 169 ? 1.921 7.133 -7.240 1.00 82.56 169 THR A O 1
ATOM 1333 N N . ASP A 1 170 ? 0.867 8.716 -8.440 1.00 80.75 170 ASP A N 1
ATOM 1334 C CA . ASP A 1 170 ? 0.253 9.446 -7.320 1.00 80.75 170 ASP A CA 1
ATOM 1335 C C . ASP A 1 170 ? 1.233 9.839 -6.200 1.00 80.75 170 ASP A C 1
ATOM 1337 O O . ASP A 1 170 ? 0.945 9.692 -5.016 1.00 80.75 170 ASP A O 1
ATOM 1341 N N . SER A 1 171 ? 2.425 10.311 -6.583 1.00 83.69 171 SER A N 1
ATOM 1342 C CA . SER A 1 171 ? 3.502 10.742 -5.672 1.00 83.69 171 SER A CA 1
ATOM 1343 C C . SER A 1 171 ? 3.993 9.680 -4.676 1.00 83.69 171 SER A C 1
ATOM 1345 O O . SER A 1 171 ? 4.796 9.994 -3.801 1.00 83.69 171 SER A O 1
ATOM 1347 N N . VAL A 1 172 ? 3.606 8.405 -4.810 1.00 88.75 172 VAL A N 1
ATOM 1348 C CA . VAL A 1 172 ? 3.974 7.348 -3.845 1.00 88.75 172 VAL A CA 1
ATOM 1349 C C . VAL A 1 172 ? 5.492 7.157 -3.744 1.00 88.75 172 VAL A C 1
ATOM 1351 O O . VAL A 1 172 ? 6.020 6.857 -2.672 1.00 88.75 172 VAL A O 1
ATOM 1354 N N . ILE A 1 173 ? 6.222 7.383 -4.841 1.00 88.50 173 ILE A N 1
ATOM 1355 C CA . ILE A 1 173 ? 7.689 7.378 -4.819 1.00 88.50 173 ILE A CA 1
ATOM 1356 C C . ILE A 1 173 ? 8.236 8.572 -4.035 1.00 88.50 173 ILE A C 1
ATOM 1358 O O . ILE A 1 173 ? 9.203 8.403 -3.299 1.00 88.50 173 ILE A O 1
ATOM 1362 N N . ASP A 1 174 ? 7.641 9.755 -4.147 1.00 87.75 174 ASP A N 1
ATOM 1363 C CA . ASP A 1 174 ? 8.103 10.937 -3.418 1.00 87.75 174 ASP A CA 1
ATOM 1364 C C . ASP A 1 174 ? 7.749 10.864 -1.922 1.00 87.75 174 ASP A C 1
ATOM 1366 O O . ASP A 1 174 ? 8.572 11.262 -1.096 1.00 87.75 174 ASP A O 1
ATOM 1370 N N . ASP A 1 175 ? 6.616 10.253 -1.554 1.00 90.19 175 ASP A N 1
ATOM 1371 C CA . ASP A 1 175 ? 6.303 9.866 -0.166 1.00 90.19 175 ASP A CA 1
ATOM 1372 C C . ASP A 1 175 ? 7.340 8.868 0.376 1.00 90.19 175 ASP A C 1
ATOM 1374 O O . ASP A 1 175 ? 7.953 9.112 1.413 1.00 90.19 175 ASP A O 1
ATOM 1378 N N . TYR A 1 176 ? 7.641 7.790 -0.362 1.00 91.19 176 TYR A N 1
ATOM 1379 C CA . TYR A 1 176 ? 8.669 6.815 0.036 1.00 91.19 176 TYR A CA 1
ATOM 1380 C C . TYR A 1 176 ? 10.056 7.449 0.223 1.00 91.19 176 TYR A C 1
ATOM 1382 O O . TYR A 1 176 ? 10.812 7.089 1.134 1.00 91.19 176 TYR A O 1
ATOM 1390 N N . ARG A 1 177 ? 10.415 8.386 -0.660 1.00 88.50 177 ARG A N 1
ATOM 1391 C CA . ARG A 1 177 ? 11.682 9.116 -0.581 1.00 88.50 177 ARG A CA 1
ATOM 1392 C C . ARG A 1 177 ? 11.697 10.121 0.571 1.00 88.50 177 ARG A C 1
ATOM 1394 O O . ARG A 1 177 ? 12.792 10.528 0.960 1.00 88.50 177 ARG A O 1
ATOM 1401 N N . GLY A 1 178 ? 10.538 10.497 1.110 1.00 88.44 178 GLY A N 1
ATOM 1402 C CA . GLY A 1 178 ? 10.388 11.536 2.126 1.00 88.44 178 GLY A CA 1
ATOM 1403 C C . GLY A 1 178 ? 10.545 12.949 1.561 1.00 88.44 178 GLY A C 1
ATOM 1404 O O . GLY A 1 178 ? 11.049 13.832 2.248 1.00 88.44 178 GLY A O 1
ATOM 1405 N N . THR A 1 179 ? 10.189 13.154 0.290 1.00 86.19 179 THR A N 1
ATOM 1406 C CA . THR A 1 179 ? 10.252 14.455 -0.400 1.00 86.19 179 THR A CA 1
ATOM 1407 C C . THR A 1 179 ? 8.880 15.091 -0.635 1.00 86.19 179 THR A C 1
ATOM 1409 O O . THR A 1 179 ? 8.828 16.243 -1.051 1.00 86.19 179 THR A O 1
ATOM 1412 N N . ASP A 1 180 ? 7.793 14.367 -0.356 1.00 88.81 180 ASP A N 1
ATOM 1413 C CA . ASP A 1 180 ? 6.401 14.850 -0.400 1.00 88.81 180 ASP A CA 1
ATOM 1414 C C . ASP A 1 180 ? 5.723 14.700 0.977 1.00 88.81 180 ASP A C 1
ATOM 1416 O O . ASP A 1 180 ? 4.747 13.970 1.164 1.00 88.81 180 ASP A O 1
ATOM 1420 N N . LEU A 1 181 ? 6.312 15.337 1.991 1.00 90.94 181 LEU A N 1
ATOM 1421 C CA . LEU A 1 181 ? 5.791 15.337 3.360 1.00 90.94 181 LEU A CA 1
ATOM 1422 C C . LEU A 1 181 ? 4.652 16.351 3.521 1.00 90.94 181 LEU A C 1
ATOM 1424 O O . LEU A 1 181 ? 4.566 17.325 2.774 1.00 90.94 181 LEU A O 1
ATOM 1428 N N . PHE A 1 182 ? 3.787 16.132 4.511 1.00 95.06 182 PHE A N 1
ATOM 1429 C CA . PHE A 1 182 ? 2.733 17.085 4.822 1.00 95.06 182 PHE A CA 1
ATOM 1430 C C . PHE A 1 182 ? 3.310 18.370 5.413 1.00 95.06 182 PHE A C 1
ATOM 1432 O O . PHE A 1 182 ? 4.214 18.368 6.251 1.00 95.06 182 PHE A O 1
ATOM 1439 N N . THR A 1 183 ? 2.711 19.484 5.023 1.00 95.75 183 THR A N 1
ATOM 1440 C CA . THR A 1 183 ? 2.800 20.737 5.764 1.00 95.75 183 THR A CA 1
ATOM 1441 C C . THR A 1 183 ? 1.930 20.681 7.019 1.00 95.75 183 THR A C 1
ATOM 1443 O O . THR A 1 183 ? 0.945 19.944 7.093 1.00 95.75 183 THR A O 1
ATOM 1446 N N . GLU A 1 184 ? 2.232 21.544 7.988 1.00 95.94 184 GLU A N 1
ATOM 1447 C CA . GLU A 1 184 ? 1.431 21.698 9.208 1.00 95.94 184 GLU A CA 1
ATOM 1448 C C . GLU A 1 184 ? -0.053 21.991 8.905 1.00 95.94 184 GLU A C 1
ATOM 1450 O O . GLU A 1 184 ? -0.955 21.450 9.541 1.00 95.94 184 GLU A O 1
ATOM 1455 N N . ASN A 1 185 ? -0.323 22.792 7.868 1.00 97.38 185 ASN A N 1
ATOM 1456 C CA . ASN A 1 185 ? -1.688 23.100 7.440 1.00 97.38 185 ASN A CA 1
ATOM 1457 C C . ASN A 1 185 ? -2.422 21.865 6.899 1.00 97.38 185 ASN A C 1
ATOM 1459 O O . ASN A 1 185 ? -3.609 21.694 7.175 1.00 97.38 185 ASN A O 1
ATOM 1463 N N . GLU A 1 186 ? -1.746 21.002 6.139 1.00 97.31 186 GLU A N 1
ATOM 1464 C CA . GLU A 1 186 ? -2.345 19.758 5.643 1.00 97.31 186 GLU A CA 1
ATOM 1465 C C . GLU A 1 186 ? -2.612 18.773 6.786 1.00 97.31 186 GLU A C 1
ATOM 1467 O O . GLU A 1 186 ? -3.679 18.158 6.822 1.00 97.31 186 GLU A O 1
ATOM 1472 N N . LEU A 1 187 ? -1.701 18.669 7.760 1.00 98.25 187 LEU A N 1
ATOM 1473 C CA . LEU A 1 187 ? -1.914 17.872 8.974 1.00 98.25 187 LEU A CA 1
ATOM 1474 C C . LEU A 1 187 ? -3.128 18.372 9.767 1.00 98.25 187 LEU A C 1
ATOM 1476 O O . LEU A 1 187 ? -4.002 17.580 10.136 1.00 98.25 187 LEU A O 1
ATOM 1480 N N . ALA A 1 188 ? -3.244 19.688 9.954 1.00 97.94 188 ALA A N 1
ATOM 1481 C CA . ALA A 1 188 ? -4.394 20.303 10.609 1.00 97.94 188 ALA A CA 1
ATOM 1482 C C . ALA A 1 188 ? -5.710 20.027 9.856 1.00 97.94 188 ALA A C 1
ATOM 1484 O O . ALA A 1 188 ? -6.740 19.758 10.483 1.00 97.94 188 ALA A O 1
ATOM 1485 N N . GLN A 1 189 ? -5.694 20.036 8.518 1.00 98.19 189 GLN A N 1
ATOM 1486 C CA . GLN A 1 189 ? -6.858 19.688 7.694 1.00 98.19 189 GLN A CA 1
ATOM 1487 C C . GLN A 1 189 ? -7.254 18.214 7.840 1.00 98.19 189 GLN A C 1
ATOM 1489 O O . GLN A 1 189 ? -8.440 17.922 8.021 1.00 98.19 189 GLN A O 1
ATOM 1494 N N . TRP A 1 190 ? -6.291 17.289 7.827 1.00 98.25 190 TRP A N 1
ATOM 1495 C CA . TRP A 1 190 ? -6.555 15.868 8.071 1.00 98.25 190 TRP A CA 1
ATOM 1496 C C . TRP A 1 190 ? -7.163 15.635 9.449 1.00 98.25 190 TRP A C 1
ATOM 1498 O O . TRP A 1 190 ? -8.217 14.999 9.551 1.00 98.25 190 TRP A O 1
ATOM 1508 N N . LYS A 1 191 ? -6.561 16.209 10.498 1.00 98.38 191 LYS A N 1
ATOM 1509 C CA . LYS A 1 191 ? -7.106 16.171 11.861 1.00 98.38 191 LYS A CA 1
ATOM 1510 C C . LYS A 1 191 ? -8.539 16.684 11.891 1.00 98.38 191 LYS A C 1
ATOM 1512 O O . LYS A 1 191 ? -9.399 16.018 12.470 1.00 98.38 191 LYS A O 1
ATOM 1517 N N . LYS A 1 192 ? -8.808 17.833 11.264 1.00 98.12 192 LYS A N 1
ATOM 1518 C CA . LYS A 1 192 ? -10.147 18.429 11.217 1.00 98.12 192 LYS A CA 1
ATOM 1519 C C . LYS A 1 192 ? -11.160 17.462 10.605 1.00 98.12 192 LYS A C 1
ATOM 1521 O O . LYS A 1 192 ? -12.134 17.125 11.268 1.00 98.12 192 LYS A O 1
ATOM 1526 N N . VAL A 1 193 ? -10.904 16.949 9.400 1.00 98.25 193 VAL A N 1
ATOM 1527 C CA . VAL A 1 193 ? -11.837 16.048 8.695 1.00 98.25 193 VAL A CA 1
ATOM 1528 C C . VAL A 1 193 ? -12.062 14.744 9.467 1.00 98.25 193 VAL A C 1
ATOM 1530 O O . VAL A 1 193 ? -13.195 14.267 9.574 1.00 98.25 193 VAL A O 1
ATOM 1533 N N . ILE A 1 194 ? -10.998 14.160 10.022 1.00 98.44 194 ILE A N 1
ATOM 1534 C CA . ILE A 1 194 ? -11.079 12.917 10.799 1.00 98.44 194 ILE A CA 1
ATOM 1535 C C . ILE A 1 194 ? -11.879 13.137 12.096 1.00 98.44 194 ILE A C 1
ATOM 1537 O O . ILE A 1 194 ? -12.738 12.316 12.430 1.00 98.44 194 ILE A O 1
ATOM 1541 N N . THR A 1 195 ? -11.658 14.259 12.786 1.00 98.38 195 THR A N 1
ATOM 1542 C CA . THR A 1 195 ? -12.363 14.616 14.030 1.00 98.38 195 THR A CA 1
ATOM 1543 C C . THR A 1 195 ? -13.831 14.951 13.770 1.00 98.38 195 THR A C 1
ATOM 1545 O O . THR A 1 195 ? -14.705 14.409 14.441 1.00 98.38 195 THR A O 1
ATOM 1548 N N . GLU A 1 196 ? -14.134 15.749 12.744 1.00 98.19 196 GLU A N 1
ATOM 1549 C CA . GLU A 1 196 ? -15.514 16.088 12.369 1.00 98.19 196 GLU A CA 1
ATOM 1550 C C . GLU A 1 196 ? -16.332 14.836 12.027 1.00 98.19 196 GLU A C 1
ATOM 1552 O O . GLU A 1 196 ? -17.495 14.717 12.428 1.00 98.19 196 GLU A O 1
ATOM 1557 N N . ARG A 1 197 ? -15.721 13.855 11.345 1.00 98.38 197 ARG A N 1
ATOM 1558 C CA . ARG A 1 197 ? -16.370 12.568 11.066 1.00 98.38 197 ARG A CA 1
ATOM 1559 C C . ARG A 1 197 ? -16.628 11.770 12.343 1.00 98.38 197 ARG A C 1
ATOM 1561 O O . ARG A 1 197 ? -17.730 11.241 12.503 1.00 98.38 197 ARG A O 1
ATOM 1568 N N . ARG A 1 198 ? -15.653 11.711 13.259 1.00 98.12 198 ARG A N 1
ATOM 1569 C CA . ARG A 1 198 ? -15.821 11.080 14.579 1.00 98.12 198 ARG A CA 1
ATOM 1570 C C . ARG A 1 198 ? -16.986 11.711 15.334 1.00 98.12 198 ARG A C 1
ATOM 1572 O O . ARG A 1 198 ? -17.858 10.984 15.801 1.00 98.12 198 ARG A O 1
ATOM 1579 N N . ASP A 1 199 ? -17.034 13.036 15.424 1.00 98.19 199 ASP A N 1
ATOM 1580 C CA . ASP A 1 199 ? -18.065 13.768 16.172 1.00 98.19 199 ASP A CA 1
ATOM 1581 C C . ASP A 1 199 ? -19.458 13.567 15.564 1.00 98.19 199 ASP A C 1
ATOM 1583 O O . ASP A 1 199 ? -20.450 13.393 16.278 1.00 98.19 199 ASP A O 1
ATOM 1587 N N . TRP A 1 200 ? -19.546 13.555 14.232 1.00 98.44 200 TRP A N 1
ATOM 1588 C CA . TRP A 1 200 ? -20.798 13.303 13.521 1.00 98.44 200 TRP A CA 1
ATOM 1589 C C . TRP A 1 200 ? -21.353 11.894 13.783 1.00 98.44 200 TRP A C 1
ATOM 1591 O O . TRP A 1 200 ? -22.569 11.739 13.950 1.00 98.44 200 TRP A O 1
ATOM 1601 N N . LEU A 1 201 ? -20.478 10.886 13.860 1.00 98.31 201 LEU A N 1
ATOM 1602 C CA . LEU A 1 201 ? -20.834 9.507 14.214 1.00 98.31 201 LEU A CA 1
ATOM 1603 C C . LEU A 1 201 ? -21.173 9.366 15.704 1.00 98.31 201 LEU A C 1
ATOM 1605 O O . LEU A 1 201 ? -22.164 8.721 16.049 1.00 98.31 201 LEU A O 1
ATOM 1609 N N . ALA A 1 202 ? -20.427 10.036 16.583 1.00 97.56 202 ALA A N 1
ATOM 1610 C CA . ALA A 1 202 ? -20.654 10.003 18.026 1.00 97.56 202 ALA A CA 1
ATOM 1611 C C . ALA A 1 202 ? -22.044 10.541 18.406 1.00 97.56 202 ALA A C 1
ATOM 1613 O O . ALA A 1 202 ? -22.723 9.946 19.242 1.00 97.56 202 ALA A O 1
ATOM 1614 N N . LYS A 1 203 ? -22.529 11.590 17.721 1.00 98.19 203 LYS A N 1
ATOM 1615 C CA . LYS A 1 203 ? -23.906 12.113 17.874 1.00 98.19 203 LYS A CA 1
ATOM 1616 C C . LYS A 1 203 ? -25.002 11.083 17.564 1.00 98.19 203 LYS A C 1
ATOM 1618 O O . LYS A 1 203 ? -26.154 11.303 17.918 1.00 98.19 203 LYS A O 1
ATOM 1623 N N . ARG A 1 204 ? -24.658 9.979 16.896 1.00 98.31 204 ARG A N 1
ATOM 1624 C CA . ARG A 1 204 ? -25.554 8.864 16.543 1.00 98.31 204 ARG A CA 1
ATOM 1625 C C . ARG A 1 204 ? -25.280 7.604 17.367 1.00 98.31 204 ARG A C 1
ATOM 1627 O O . ARG A 1 204 ? -25.804 6.546 17.042 1.00 98.31 204 ARG A O 1
ATOM 1634 N N . GLY A 1 205 ? -24.436 7.693 18.396 1.00 97.56 205 GLY A N 1
ATOM 1635 C CA . GLY A 1 205 ? -24.021 6.539 19.194 1.00 97.56 205 GLY A CA 1
ATOM 1636 C C . GLY A 1 205 ? -23.084 5.574 18.458 1.00 97.56 205 GLY A C 1
ATOM 1637 O O . GLY A 1 205 ? -22.892 4.452 18.919 1.00 97.56 205 GLY A O 1
ATOM 1638 N N . ILE A 1 206 ? -22.489 5.983 17.331 1.00 97.56 206 ILE A N 1
ATOM 1639 C CA . ILE A 1 206 ? -21.609 5.133 16.520 1.00 97.56 206 ILE A CA 1
ATOM 1640 C C . ILE A 1 206 ? -20.149 5.376 16.922 1.00 97.56 206 ILE A C 1
ATOM 1642 O O . ILE A 1 206 ? -19.670 6.512 16.935 1.00 97.56 206 ILE A O 1
ATOM 1646 N N . ARG A 1 207 ? -19.427 4.295 17.236 1.00 96.38 207 ARG A N 1
ATOM 1647 C CA . ARG A 1 207 ? -17.980 4.326 17.502 1.00 96.38 207 ARG A CA 1
ATOM 1648 C C . ARG A 1 207 ? -17.210 4.493 16.191 1.00 96.38 207 ARG A C 1
ATOM 1650 O O . ARG A 1 207 ? -17.589 3.926 15.172 1.00 96.38 207 ARG A O 1
ATOM 1657 N N . TYR A 1 208 ? -16.110 5.239 16.229 1.00 97.69 208 TYR A N 1
ATOM 1658 C CA . TYR A 1 208 ? -15.279 5.499 15.056 1.00 97.69 208 TYR A CA 1
ATOM 1659 C C . TYR A 1 208 ? -13.816 5.165 15.343 1.00 97.69 208 TYR A C 1
ATOM 1661 O O . TYR A 1 208 ? -13.245 5.633 16.329 1.00 97.69 208 TYR A O 1
ATOM 1669 N N . LEU A 1 209 ? -13.234 4.355 14.463 1.00 97.69 209 LEU A N 1
ATOM 1670 C CA . LEU A 1 209 ? -11.836 3.947 14.464 1.00 97.69 209 LEU A CA 1
ATOM 1671 C C . LEU A 1 209 ? -11.262 4.273 13.086 1.00 97.69 209 LEU A C 1
ATOM 1673 O O . LEU A 1 209 ? -11.802 3.813 12.081 1.00 97.69 209 LEU A O 1
ATOM 1677 N N . PHE A 1 210 ? -10.188 5.056 13.030 1.00 98.12 210 PHE A N 1
ATOM 1678 C CA . PHE A 1 210 ? -9.517 5.369 11.770 1.00 98.12 210 PHE A CA 1
ATOM 1679 C C . PHE A 1 210 ? -8.220 4.575 11.664 1.00 98.12 210 PHE A C 1
ATOM 1681 O O . PHE A 1 210 ? -7.338 4.722 12.507 1.00 98.12 210 PHE A O 1
ATOM 1688 N N . VAL A 1 211 ? -8.109 3.723 10.647 1.00 98.19 211 VAL A N 1
ATOM 1689 C CA . VAL A 1 211 ? -6.970 2.813 10.471 1.00 98.19 211 VAL A CA 1
ATOM 1690 C C . VAL A 1 211 ? -6.340 3.048 9.113 1.00 98.19 211 VAL A C 1
ATOM 1692 O O . VAL A 1 211 ? -7.047 3.091 8.107 1.00 98.19 211 VAL A O 1
ATOM 1695 N N . VAL A 1 212 ? -5.018 3.190 9.082 1.00 97.88 212 VAL A N 1
ATOM 1696 C CA . VAL A 1 212 ? -4.269 3.427 7.846 1.00 97.88 212 VAL A CA 1
ATOM 1697 C C . VAL A 1 212 ? -3.242 2.319 7.643 1.00 97.88 212 VAL A C 1
ATOM 1699 O O . VAL A 1 212 ? -2.367 2.096 8.484 1.00 97.88 212 VAL A O 1
ATOM 1702 N N . ALA A 1 213 ? -3.358 1.624 6.510 1.00 96.50 213 ALA A N 1
ATOM 1703 C CA . ALA A 1 213 ? -2.377 0.646 6.060 1.00 96.50 213 ALA A CA 1
ATOM 1704 C C . ALA A 1 213 ? -1.163 1.359 5.427 1.00 96.50 213 ALA A C 1
ATOM 1706 O O . ALA A 1 213 ? -1.349 2.301 4.655 1.00 96.50 213 ALA A O 1
ATOM 1707 N N . PRO A 1 214 ? 0.078 0.949 5.744 1.00 96.62 214 PRO A N 1
ATOM 1708 C CA . PRO A 1 214 ? 1.281 1.533 5.165 1.00 96.62 214 PRO A CA 1
ATOM 1709 C C . PRO A 1 214 ? 1.449 1.141 3.698 1.00 96.62 214 PRO A C 1
ATOM 1711 O O . PRO A 1 214 ? 1.072 0.050 3.286 1.00 96.62 214 PRO A O 1
ATOM 1714 N N . ASN A 1 215 ? 2.127 1.987 2.926 1.00 95.44 215 ASN A N 1
ATOM 1715 C CA . ASN A 1 215 ? 2.554 1.634 1.577 1.00 95.44 215 ASN A CA 1
ATOM 1716 C C . ASN A 1 215 ? 3.533 0.445 1.596 1.00 95.44 215 ASN A C 1
ATOM 1718 O O . ASN A 1 215 ? 4.456 0.400 2.414 1.00 95.44 215 ASN A O 1
ATOM 1722 N N . LYS A 1 216 ? 3.410 -0.468 0.618 1.00 96.44 216 LYS A N 1
ATOM 1723 C CA . LYS A 1 216 ? 4.342 -1.599 0.421 1.00 96.44 216 LYS A CA 1
ATOM 1724 C C . LYS A 1 216 ? 5.809 -1.155 0.355 1.00 96.44 216 LYS A C 1
ATOM 1726 O O . LYS A 1 216 ? 6.685 -1.831 0.883 1.00 96.44 216 LYS A O 1
ATOM 1731 N N . HIS A 1 217 ? 6.054 0.012 -0.241 1.00 94.75 217 HIS A N 1
ATOM 1732 C CA . HIS A 1 217 ? 7.356 0.679 -0.323 1.00 94.75 217 HIS A CA 1
ATOM 1733 C C . HIS A 1 217 ? 8.018 0.867 1.047 1.00 94.75 217 HIS A C 1
ATOM 1735 O O . HIS A 1 217 ? 9.210 0.613 1.199 1.00 94.75 217 HIS A O 1
ATOM 1741 N N . SER A 1 218 ? 7.237 1.277 2.049 1.00 94.56 218 SER A N 1
ATOM 1742 C CA . SER A 1 218 ? 7.723 1.538 3.406 1.00 94.56 218 SER A CA 1
ATOM 1743 C C . SER A 1 218 ? 8.002 0.249 4.178 1.00 94.56 218 SER A C 1
ATOM 1745 O O . SER A 1 218 ? 8.891 0.228 5.024 1.00 94.56 218 SER A O 1
ATOM 1747 N N . ILE A 1 219 ? 7.281 -0.835 3.869 1.00 97.25 219 ILE A N 1
ATOM 1748 C CA . ILE A 1 219 ? 7.476 -2.150 4.500 1.00 97.25 219 ILE A CA 1
ATOM 1749 C C . ILE A 1 219 ? 8.648 -2.915 3.876 1.00 97.25 219 ILE A C 1
ATOM 1751 O O . ILE A 1 219 ? 9.391 -3.579 4.600 1.00 97.25 219 ILE A O 1
ATOM 1755 N N . TYR A 1 220 ? 8.850 -2.781 2.562 1.00 96.88 220 TYR A N 1
ATOM 1756 C CA . TYR A 1 220 ? 9.847 -3.522 1.782 1.00 96.88 220 TYR A CA 1
ATOM 1757 C C . TYR A 1 220 ? 10.873 -2.632 1.039 1.00 96.88 220 TYR A C 1
ATOM 1759 O O . TYR A 1 220 ? 11.098 -2.821 -0.163 1.00 96.88 220 TYR A O 1
ATOM 1767 N N . PRO A 1 221 ? 11.551 -1.680 1.716 1.00 93.62 221 PRO A N 1
ATOM 1768 C CA . PRO A 1 221 ? 12.586 -0.845 1.095 1.00 93.62 221 PRO A CA 1
ATOM 1769 C C . PRO A 1 221 ? 13.769 -1.661 0.550 1.00 93.62 221 PRO A C 1
ATOM 1771 O O . PRO A 1 221 ? 14.420 -1.261 -0.415 1.00 93.62 221 PRO A O 1
ATOM 1774 N N . GLU A 1 222 ? 14.050 -2.830 1.127 1.00 93.75 222 GLU A N 1
ATOM 1775 C CA . GLU A 1 222 ? 15.103 -3.745 0.684 1.00 93.75 222 GLU A CA 1
ATOM 1776 C C . GLU A 1 222 ? 14.881 -4.291 -0.731 1.00 93.75 222 GLU A C 1
ATOM 1778 O O . GLU A 1 222 ? 15.849 -4.671 -1.386 1.00 93.75 222 GLU A O 1
ATOM 1783 N N . TYR A 1 223 ? 13.655 -4.264 -1.251 1.00 93.81 223 TYR A N 1
ATOM 1784 C CA . TYR A 1 223 ? 13.362 -4.688 -2.620 1.00 93.81 223 TYR A CA 1
ATOM 1785 C C . TYR A 1 223 ? 13.192 -3.514 -3.583 1.00 93.81 223 TYR A C 1
ATOM 1787 O O . TYR A 1 223 ? 13.046 -3.722 -4.786 1.00 93.81 223 TYR A O 1
ATOM 1795 N N . MET A 1 224 ? 13.299 -2.274 -3.104 1.00 87.06 224 MET A N 1
ATOM 1796 C CA . MET A 1 224 ? 13.283 -1.107 -3.980 1.00 87.06 224 MET A CA 1
ATOM 1797 C C . MET A 1 224 ? 14.526 -1.065 -4.889 1.00 87.06 224 MET A C 1
ATOM 1799 O O . MET A 1 224 ? 15.610 -1.543 -4.508 1.00 87.06 224 MET A O 1
ATOM 1803 N N . PRO A 1 225 ? 14.413 -0.484 -6.098 1.00 79.75 225 PRO A N 1
ATOM 1804 C CA . PRO A 1 225 ? 15.557 -0.257 -6.973 1.00 79.75 225 PRO A CA 1
ATOM 1805 C C . PRO A 1 225 ? 16.563 0.685 -6.329 1.00 79.75 225 PRO A C 1
ATOM 1807 O O . PRO A 1 225 ? 16.191 1.717 -5.776 1.00 79.75 225 PRO A O 1
ATOM 1810 N N . ARG A 1 226 ? 17.856 0.402 -6.511 1.00 75.38 226 ARG A N 1
ATOM 1811 C CA . ARG A 1 226 ? 18.939 1.274 -6.023 1.00 75.38 226 ARG A CA 1
ATOM 1812 C C . ARG A 1 226 ? 18.899 2.688 -6.615 1.00 75.38 226 ARG A C 1
ATOM 1814 O O . ARG A 1 226 ? 19.512 3.585 -6.062 1.00 75.38 226 ARG A O 1
ATOM 1821 N N . SER A 1 227 ? 18.195 2.889 -7.732 1.00 73.38 227 SER A N 1
ATOM 1822 C CA . SER A 1 227 ? 18.000 4.211 -8.335 1.00 73.38 227 SER A CA 1
ATOM 1823 C C . SER A 1 227 ? 17.041 5.110 -7.546 1.00 73.38 227 SER A C 1
ATOM 1825 O O . SER A 1 227 ? 16.995 6.309 -7.806 1.00 73.38 227 SER A O 1
ATOM 1827 N N . VAL A 1 228 ? 16.232 4.547 -6.640 1.00 76.81 228 VAL A N 1
ATOM 1828 C CA . VAL A 1 228 ? 15.287 5.301 -5.809 1.00 76.81 228 VAL A CA 1
ATOM 1829 C C . VAL A 1 228 ? 15.912 5.522 -4.436 1.00 76.81 228 VAL A C 1
ATOM 1831 O O . VAL A 1 228 ? 15.893 4.649 -3.573 1.00 76.81 228 VAL A O 1
ATOM 1834 N N . ASN A 1 229 ? 16.470 6.712 -4.239 1.00 77.00 229 ASN A N 1
ATOM 1835 C CA . ASN A 1 229 ? 17.138 7.076 -2.992 1.00 77.00 229 ASN A CA 1
ATOM 1836 C C . ASN A 1 229 ? 16.131 7.581 -1.958 1.00 77.00 229 ASN A C 1
ATOM 1838 O O . ASN A 1 229 ? 15.408 8.538 -2.244 1.00 77.00 229 ASN A O 1
ATOM 1842 N N . ARG A 1 230 ? 16.146 7.011 -0.747 1.00 81.50 230 ARG A N 1
ATOM 1843 C CA . ARG A 1 230 ? 15.462 7.607 0.409 1.00 81.50 230 ARG A CA 1
ATOM 1844 C C . ARG A 1 230 ? 16.242 8.825 0.899 1.00 81.50 230 ARG A C 1
ATOM 1846 O O . ARG A 1 230 ? 17.443 8.725 1.131 1.00 81.50 230 ARG A O 1
ATOM 1853 N N . VAL A 1 231 ? 15.552 9.954 1.029 1.00 85.12 231 VAL A N 1
ATOM 1854 C CA . VAL A 1 231 ? 16.094 11.219 1.547 1.00 85.12 231 VAL A CA 1
ATOM 1855 C C . VAL A 1 231 ? 15.796 11.349 3.040 1.00 85.12 231 VAL A C 1
ATOM 1857 O O . VAL A 1 231 ? 16.664 11.780 3.791 1.00 85.12 231 VAL A O 1
ATOM 1860 N N . SER A 1 232 ? 14.606 10.921 3.472 1.00 85.62 232 SER A N 1
ATOM 1861 C CA . SER A 1 232 ? 14.197 10.886 4.878 1.00 85.62 232 SER A CA 1
ATOM 1862 C C . SER A 1 232 ? 13.667 9.506 5.281 1.00 85.62 232 SER A C 1
ATOM 1864 O O . SER A 1 232 ? 13.185 8.724 4.451 1.00 85.62 232 SER A O 1
ATOM 1866 N N . THR A 1 233 ? 13.770 9.193 6.574 1.00 82.94 233 THR A N 1
ATOM 1867 C CA . THR A 1 233 ? 13.089 8.040 7.177 1.00 82.94 233 THR A CA 1
ATOM 1868 C C . THR A 1 233 ? 11.614 8.321 7.458 1.00 82.94 233 THR A C 1
ATOM 1870 O O . THR A 1 233 ? 10.843 7.371 7.589 1.00 82.94 233 THR A O 1
ATOM 1873 N N . GLU A 1 234 ? 11.233 9.597 7.512 1.00 88.50 234 GLU A N 1
ATOM 1874 C CA . GLU A 1 234 ? 9.865 10.073 7.701 1.00 88.50 234 GLU A CA 1
ATOM 1875 C C . GLU A 1 234 ? 9.014 9.847 6.442 1.00 88.50 234 GLU A C 1
ATOM 1877 O O . GLU A 1 234 ? 9.505 9.913 5.314 1.00 88.50 234 GLU A O 1
ATOM 1882 N N . SER A 1 235 ? 7.729 9.571 6.653 1.00 91.44 235 SER A N 1
ATOM 1883 C CA . SER A 1 235 ? 6.706 9.395 5.620 1.00 91.44 235 SER A CA 1
ATOM 1884 C C . SER A 1 235 ? 5.455 10.186 5.990 1.00 91.44 235 SER A C 1
ATOM 1886 O O . SER A 1 235 ? 5.264 10.553 7.155 1.00 91.44 235 SER A O 1
ATOM 1888 N N . ARG A 1 236 ? 4.542 10.380 5.039 1.00 94.50 236 ARG A N 1
ATOM 1889 C CA . ARG A 1 236 ? 3.240 11.014 5.307 1.00 94.50 236 ARG A CA 1
ATOM 1890 C C . ARG A 1 236 ? 2.445 10.275 6.385 1.00 94.50 236 ARG A C 1
ATOM 1892 O O . ARG A 1 236 ? 1.812 10.906 7.228 1.00 94.50 236 ARG A O 1
ATOM 1899 N N . LEU A 1 237 ? 2.497 8.939 6.388 1.00 96.19 237 LEU A N 1
ATOM 1900 C CA . LEU A 1 237 ? 1.813 8.124 7.396 1.00 96.19 237 LEU A CA 1
ATOM 1901 C C . LEU A 1 237 ? 2.416 8.315 8.791 1.00 96.19 237 LEU A C 1
ATOM 1903 O O . LEU A 1 237 ? 1.658 8.483 9.743 1.00 96.19 237 LEU A O 1
ATOM 1907 N N . SER A 1 238 ? 3.747 8.306 8.928 1.00 95.19 238 SER A N 1
ATOM 1908 C CA . SER A 1 238 ? 4.374 8.540 10.237 1.00 95.19 238 SER A CA 1
ATOM 1909 C C . SER A 1 238 ? 4.067 9.949 10.750 1.00 95.19 238 SER A C 1
ATOM 1911 O O . SER A 1 238 ? 3.658 10.086 11.898 1.00 95.19 238 SER A O 1
ATOM 1913 N N . GLN A 1 239 ? 4.122 10.970 9.884 1.00 96.25 239 GLN A N 1
ATOM 1914 C CA . GLN A 1 239 ? 3.724 12.335 10.247 1.00 96.25 239 GLN A CA 1
ATOM 1915 C C . GLN A 1 239 ? 2.290 12.421 10.746 1.00 96.25 239 GLN A C 1
ATOM 1917 O O . GLN A 1 239 ? 2.034 12.988 11.806 1.00 96.25 239 GLN A O 1
ATOM 1922 N N . LEU A 1 240 ? 1.346 11.866 9.983 1.00 97.88 240 LEU A N 1
ATOM 1923 C CA . LEU A 1 240 ? -0.060 11.928 10.353 1.00 97.88 240 LEU A CA 1
ATOM 1924 C C . LEU A 1 240 ? -0.324 11.159 11.652 1.00 97.88 240 LEU A C 1
ATOM 1926 O O . LEU A 1 240 ? -1.089 11.636 12.484 1.00 97.88 240 LEU A O 1
ATOM 1930 N N . ALA A 1 241 ? 0.319 10.007 11.851 1.00 97.50 241 ALA A N 1
ATOM 1931 C CA . ALA A 1 241 ? 0.188 9.226 13.077 1.00 97.50 241 ALA A CA 1
ATOM 1932 C C . ALA A 1 241 ? 0.687 10.002 14.306 1.00 97.50 241 ALA A C 1
ATOM 1934 O O . ALA A 1 241 ? -0.055 10.135 15.281 1.00 97.50 241 ALA A O 1
ATOM 1935 N N . ASP A 1 242 ? 1.892 10.571 14.233 1.00 97.06 242 ASP A N 1
ATOM 1936 C CA . ASP A 1 242 ? 2.486 11.351 15.324 1.00 97.06 242 ASP A CA 1
ATOM 1937 C C . ASP A 1 242 ? 1.690 12.630 15.602 1.00 97.06 242 ASP A C 1
ATOM 1939 O O . ASP A 1 242 ? 1.496 13.027 16.754 1.00 97.06 242 ASP A O 1
ATOM 1943 N N . TYR A 1 243 ? 1.195 13.284 14.550 1.00 98.00 243 TYR A N 1
ATOM 1944 C CA . TYR A 1 243 ? 0.342 14.458 14.676 1.00 98.00 243 TYR A CA 1
ATOM 1945 C C . TYR A 1 243 ? -0.978 14.124 15.370 1.00 98.00 243 TYR A C 1
ATOM 1947 O O . TYR A 1 243 ? -1.326 14.758 16.363 1.00 98.00 243 TYR A O 1
ATOM 1955 N N . MET A 1 244 ? -1.688 13.093 14.907 1.00 98.19 244 MET A N 1
ATOM 1956 C CA . MET A 1 244 ? -2.961 12.673 15.496 1.00 98.19 244 MET A CA 1
ATOM 1957 C C . MET A 1 244 ? -2.802 12.227 16.951 1.00 98.19 244 MET A C 1
ATOM 1959 O O . MET A 1 244 ? -3.664 12.549 17.762 1.00 98.19 244 MET A O 1
ATOM 1963 N N . ALA A 1 245 ? -1.701 11.553 17.298 1.00 96.94 245 ALA A N 1
ATOM 1964 C CA . ALA A 1 245 ? -1.420 11.135 18.671 1.00 96.94 245 ALA A CA 1
ATOM 1965 C C . ALA A 1 245 ? -1.187 12.314 19.634 1.00 96.94 245 ALA A C 1
ATOM 1967 O O . ALA A 1 245 ? -1.518 12.210 20.814 1.00 96.94 245 ALA A O 1
ATOM 1968 N N . ARG A 1 246 ? -0.618 13.425 19.149 1.00 97.25 246 ARG A N 1
ATOM 1969 C CA . ARG A 1 246 ? -0.373 14.636 19.954 1.00 97.25 246 ARG A CA 1
ATOM 1970 C C . ARG A 1 246 ? -1.581 15.566 20.015 1.00 97.25 246 ARG A C 1
ATOM 1972 O O . ARG A 1 246 ? -1.839 16.167 21.051 1.00 97.25 246 ARG A O 1
ATOM 1979 N N . GLU A 1 247 ? -2.301 15.691 18.904 1.00 97.44 247 GLU A N 1
ATOM 1980 C CA . GLU A 1 247 ? -3.229 16.799 18.665 1.00 97.44 247 GLU A CA 1
ATOM 1981 C C . GLU A 1 247 ? -4.710 16.389 18.643 1.00 97.44 247 GLU A C 1
ATOM 1983 O O . GLU A 1 247 ? -5.577 17.252 18.471 1.00 97.44 247 GLU A O 1
ATOM 1988 N N . SER A 1 248 ? -5.039 15.101 18.759 1.00 95.94 248 SER A N 1
ATOM 1989 C CA . SER A 1 248 ? -6.412 14.593 18.664 1.00 95.94 248 SER A CA 1
ATOM 1990 C C . SER A 1 248 ? -6.688 13.488 19.683 1.00 95.94 248 SER A C 1
ATOM 1992 O O . SER A 1 248 ? -5.800 12.750 20.092 1.00 95.94 248 SER A O 1
ATOM 1994 N N . ASP A 1 249 ? -7.955 13.347 20.065 1.00 94.75 249 ASP A N 1
ATOM 1995 C CA . ASP A 1 249 ? -8.470 12.250 20.888 1.00 94.75 249 ASP A CA 1
ATOM 1996 C C . ASP A 1 249 ? -9.145 11.144 20.048 1.00 94.75 249 ASP A C 1
ATOM 1998 O O . ASP A 1 249 ? -9.683 10.173 20.588 1.00 94.75 249 ASP A O 1
ATOM 2002 N N . VAL A 1 250 ? -9.142 11.272 18.714 1.00 96.94 250 VAL A N 1
ATOM 2003 C CA . VAL A 1 250 ? -9.675 10.244 17.814 1.00 96.94 250 VAL A CA 1
ATOM 2004 C C . VAL A 1 250 ? -8.815 8.983 17.909 1.00 96.94 250 VAL A C 1
ATOM 2006 O O . VAL A 1 250 ? -7.594 9.037 17.787 1.00 96.94 250 VAL A O 1
ATOM 2009 N N . ARG A 1 251 ? -9.456 7.814 18.045 1.00 96.69 251 ARG A N 1
ATOM 2010 C CA . ARG A 1 251 ? -8.770 6.518 17.944 1.00 96.69 251 ARG A CA 1
ATOM 2011 C C . ARG A 1 251 ? -8.229 6.331 16.522 1.00 96.69 251 ARG A C 1
ATOM 2013 O O . ARG A 1 251 ? -8.972 5.977 15.604 1.00 96.69 251 ARG A O 1
ATOM 2020 N N . PHE A 1 252 ? -6.934 6.582 16.370 1.00 97.88 252 PHE A N 1
ATOM 2021 C CA . PHE A 1 252 ? -6.169 6.458 15.135 1.00 97.88 252 PHE A CA 1
ATOM 2022 C C . PHE A 1 252 ? -5.185 5.289 15.251 1.00 97.88 252 PHE A C 1
ATOM 2024 O O . PHE A 1 252 ? -4.461 5.183 16.239 1.00 97.88 252 PHE A O 1
ATOM 2031 N N . ILE A 1 253 ? -5.135 4.420 14.241 1.00 98.00 253 ILE A N 1
ATOM 2032 C CA . ILE A 1 253 ? -4.192 3.299 14.171 1.00 98.00 253 ILE A CA 1
ATOM 2033 C C . ILE A 1 253 ? -3.383 3.398 12.882 1.00 98.00 253 ILE A C 1
ATOM 2035 O O . ILE A 1 253 ? -3.910 3.226 11.783 1.00 98.00 253 ILE A O 1
ATOM 2039 N N . SER A 1 254 ? -2.075 3.601 13.031 1.00 97.94 254 SER A N 1
ATOM 2040 C CA . SER A 1 254 ? -1.112 3.331 11.966 1.00 97.94 254 SER A CA 1
ATOM 2041 C C . SER A 1 254 ? -0.712 1.862 12.008 1.00 97.94 254 SER A C 1
ATOM 2043 O O . SER A 1 254 ? -0.285 1.359 13.048 1.00 97.94 254 SER A O 1
ATOM 2045 N N . LEU A 1 255 ? -0.817 1.170 10.874 1.00 98.12 255 LEU A N 1
ATOM 2046 C CA . LEU A 1 255 ? -0.333 -0.205 10.751 1.00 98.12 255 LEU A CA 1
ATOM 2047 C C . LEU A 1 255 ? 1.160 -0.281 10.388 1.00 98.12 255 LEU A C 1
ATOM 2049 O O . LEU A 1 255 ? 1.686 -1.385 10.289 1.00 98.12 255 LEU A O 1
ATOM 2053 N N . LEU A 1 256 ? 1.861 0.852 10.233 1.00 96.88 256 LEU A N 1
ATOM 2054 C CA . LEU A 1 256 ? 3.282 0.880 9.862 1.00 96.88 256 LEU A CA 1
ATOM 2055 C C . LEU A 1 256 ? 4.157 0.081 10.838 1.00 96.88 256 LEU A C 1
ATOM 2057 O O . LEU A 1 256 ? 4.762 -0.908 10.433 1.00 96.88 256 LEU A O 1
ATOM 2061 N N . GLU A 1 257 ? 4.178 0.462 12.116 1.00 96.50 257 GLU A N 1
ATOM 2062 C CA . GLU A 1 257 ? 5.012 -0.202 13.129 1.00 96.50 257 GLU A CA 1
ATOM 2063 C C . GLU A 1 257 ? 4.611 -1.668 13.374 1.00 96.50 257 GLU A C 1
ATOM 2065 O O . GLU A 1 257 ? 5.487 -2.537 13.333 1.00 96.50 257 GLU A O 1
ATOM 2070 N N . PRO A 1 258 ? 3.313 -2.014 13.536 1.00 97.06 258 PRO A N 1
ATOM 2071 C CA . PRO A 1 258 ? 2.898 -3.413 13.638 1.00 97.06 258 PRO A CA 1
ATOM 2072 C C . PRO A 1 258 ? 3.346 -4.277 12.453 1.00 97.06 258 PRO A C 1
ATOM 2074 O O . PRO A 1 258 ? 3.770 -5.416 12.649 1.00 97.06 258 PRO A O 1
ATOM 2077 N N . MET A 1 259 ? 3.276 -3.751 11.226 1.00 97.94 259 MET A N 1
ATOM 2078 C CA . MET A 1 259 ? 3.706 -4.487 10.037 1.00 97.94 259 MET A CA 1
ATOM 2079 C C . MET A 1 259 ? 5.232 -4.579 9.935 1.00 97.94 259 MET A C 1
ATOM 2081 O O . MET A 1 259 ? 5.742 -5.643 9.592 1.00 97.94 259 MET A O 1
ATOM 2085 N N . LEU A 1 260 ? 5.981 -3.526 10.280 1.00 96.75 260 LEU A N 1
ATOM 2086 C CA . LEU A 1 260 ? 7.448 -3.586 10.341 1.00 96.75 260 LEU A CA 1
ATOM 2087 C C . LEU A 1 260 ? 7.932 -4.626 11.359 1.00 96.75 260 LEU A C 1
ATOM 2089 O O . LEU A 1 260 ? 8.863 -5.374 11.064 1.00 96.75 260 LEU A O 1
ATOM 2093 N N . ALA A 1 261 ? 7.271 -4.731 12.514 1.00 96.44 261 ALA A N 1
ATOM 2094 C CA . ALA A 1 261 ? 7.588 -5.739 13.523 1.00 96.44 261 ALA A CA 1
ATOM 2095 C C . ALA A 1 261 ? 7.270 -7.171 13.052 1.00 96.44 261 ALA A C 1
ATOM 2097 O O . ALA A 1 261 ? 8.025 -8.100 13.341 1.00 96.44 261 ALA A O 1
ATOM 2098 N N . ALA A 1 262 ? 6.174 -7.358 12.310 1.00 95.81 262 ALA A N 1
ATOM 2099 C CA . ALA A 1 262 ? 5.730 -8.674 11.850 1.00 95.81 262 ALA A CA 1
ATOM 2100 C C . ALA A 1 262 ? 6.458 -9.179 10.590 1.00 95.81 262 ALA A C 1
ATOM 2102 O O . ALA A 1 262 ? 6.510 -10.391 10.364 1.00 95.81 262 ALA A O 1
ATOM 2103 N N . LYS A 1 263 ? 7.047 -8.292 9.771 1.00 94.81 263 LYS A N 1
ATOM 2104 C CA . LYS A 1 263 ? 7.606 -8.672 8.457 1.00 94.81 263 LYS A CA 1
ATOM 2105 C C . LYS A 1 263 ? 8.760 -9.674 8.519 1.00 94.81 263 LYS A C 1
ATOM 2107 O O . LYS A 1 263 ? 9.060 -10.316 7.518 1.00 94.81 263 LYS A O 1
ATOM 2112 N N . SER A 1 264 ? 9.438 -9.768 9.664 1.00 92.19 264 SER A N 1
ATOM 2113 C CA . SER A 1 264 ? 10.537 -10.715 9.888 1.00 92.19 264 SER A CA 1
ATOM 2114 C C . SER A 1 264 ? 10.053 -12.154 10.074 1.00 92.19 264 SER A C 1
ATOM 2116 O O . SER A 1 264 ? 10.830 -13.083 9.877 1.00 92.19 264 SER A O 1
ATOM 2118 N N . GLN A 1 265 ? 8.784 -12.344 10.443 1.00 91.31 265 GLN A N 1
ATOM 2119 C CA . GLN A 1 265 ? 8.195 -13.658 10.701 1.00 91.31 265 GLN A CA 1
ATOM 2120 C C . GLN A 1 265 ? 7.536 -14.236 9.451 1.00 91.31 265 GLN A C 1
ATOM 2122 O O . GLN A 1 265 ? 7.635 -15.431 9.194 1.00 91.31 265 GLN A O 1
ATOM 2127 N N . GLN A 1 266 ? 6.841 -13.389 8.691 1.00 91.38 266 GLN A N 1
ATOM 2128 C CA . GLN A 1 266 ? 6.115 -13.762 7.482 1.00 91.38 266 GLN A CA 1
ATOM 2129 C C . GLN A 1 266 ? 6.170 -12.622 6.470 1.00 91.38 266 GLN A C 1
ATOM 2131 O O . GLN A 1 266 ? 6.177 -11.442 6.833 1.00 91.38 266 GLN A O 1
ATOM 2136 N N . ARG A 1 267 ? 6.136 -12.963 5.179 1.00 95.56 267 ARG A N 1
ATOM 2137 C CA . ARG A 1 267 ? 5.911 -11.957 4.139 1.00 95.56 267 ARG A CA 1
ATOM 2138 C C . ARG A 1 267 ? 4.488 -11.415 4.295 1.00 95.56 267 ARG A C 1
ATOM 2140 O O . ARG A 1 267 ? 3.569 -12.200 4.486 1.00 95.56 267 ARG A O 1
ATOM 2147 N N . LEU A 1 268 ? 4.314 -10.096 4.216 1.00 97.06 268 LEU A N 1
ATOM 2148 C CA . LEU A 1 268 ? 3.052 -9.396 4.491 1.00 97.06 268 LEU A CA 1
ATOM 2149 C C . LEU A 1 268 ? 2.398 -8.806 3.240 1.00 97.06 268 LEU A C 1
ATOM 2151 O O . LEU A 1 268 ? 1.243 -8.403 3.291 1.00 97.06 268 LEU A O 1
ATOM 2155 N N . TYR A 1 269 ? 3.129 -8.724 2.129 1.00 96.88 269 TYR A N 1
ATOM 2156 C CA . TYR A 1 269 ? 2.620 -8.259 0.842 1.00 96.88 269 TYR A CA 1
ATOM 2157 C C . TYR A 1 269 ? 2.930 -9.258 -0.261 1.00 96.88 269 TYR A C 1
ATOM 2159 O O . TYR A 1 269 ? 3.911 -10.003 -0.194 1.00 96.88 269 TYR A O 1
ATOM 2167 N N . HIS A 1 270 ? 2.103 -9.236 -1.297 1.00 94.38 270 HIS A N 1
ATOM 2168 C CA . HIS A 1 270 ? 2.424 -9.892 -2.554 1.00 94.38 270 HIS A CA 1
ATOM 2169 C C . HIS A 1 270 ? 3.563 -9.143 -3.263 1.00 94.38 270 HIS A C 1
ATOM 2171 O O . HIS A 1 270 ? 3.668 -7.907 -3.212 1.00 94.38 270 HIS A O 1
ATOM 2177 N N . LYS A 1 271 ? 4.430 -9.889 -3.947 1.00 93.44 271 LYS A N 1
ATOM 2178 C CA . LYS A 1 271 ? 5.520 -9.316 -4.740 1.00 93.44 271 LYS A CA 1
ATOM 2179 C C . LYS A 1 271 ? 4.949 -8.541 -5.918 1.00 93.44 271 LYS A C 1
ATOM 2181 O O . LYS A 1 271 ? 5.388 -7.417 -6.171 1.00 93.44 271 LYS A O 1
ATOM 2186 N N . THR A 1 272 ? 3.933 -9.095 -6.574 1.00 91.00 272 THR A N 1
ATOM 2187 C CA . THR A 1 272 ? 3.403 -8.595 -7.850 1.00 91.00 272 THR A CA 1
ATOM 2188 C C . THR A 1 272 ? 1.996 -7.993 -7.771 1.00 91.00 272 THR A C 1
ATOM 2190 O O . THR A 1 272 ? 1.355 -7.776 -8.796 1.00 91.00 272 THR A O 1
ATOM 2193 N N . ASP A 1 273 ? 1.527 -7.659 -6.567 1.00 90.81 273 ASP A N 1
ATOM 2194 C CA . ASP A 1 273 ? 0.266 -6.942 -6.312 1.00 90.81 273 ASP A CA 1
ATOM 2195 C C . ASP A 1 273 ? 0.516 -5.702 -5.432 1.00 90.81 273 ASP A C 1
ATOM 2197 O O . ASP A 1 273 ? 1.544 -5.609 -4.754 1.00 90.81 273 ASP A O 1
ATOM 2201 N N . THR A 1 274 ? -0.380 -4.719 -5.452 1.00 90.44 274 THR A N 1
ATOM 2202 C CA . THR A 1 274 ? -0.332 -3.556 -4.550 1.00 90.44 274 THR A CA 1
ATOM 2203 C C . THR A 1 274 ? -0.735 -3.913 -3.117 1.00 90.44 274 THR A C 1
ATOM 2205 O O . THR A 1 274 ? -0.276 -3.258 -2.179 1.00 90.44 274 THR A O 1
ATOM 2208 N N . HIS A 1 275 ? -1.547 -4.955 -2.937 1.00 93.19 275 HIS A N 1
ATOM 2209 C CA . HIS A 1 275 ? -2.158 -5.336 -1.672 1.00 93.19 275 HIS A CA 1
ATOM 2210 C C . HIS A 1 275 ? -1.254 -6.210 -0.795 1.00 93.19 275 HIS A C 1
ATOM 2212 O O . HIS A 1 275 ? -0.343 -6.918 -1.248 1.00 93.19 275 HIS A O 1
ATOM 2218 N N . TRP A 1 276 ? -1.543 -6.166 0.505 1.00 95.06 276 TRP A N 1
ATOM 2219 C CA . TRP A 1 276 ? -1.032 -7.133 1.468 1.00 95.06 276 TRP A CA 1
ATOM 2220 C C . TRP A 1 276 ? -1.516 -8.558 1.148 1.00 95.06 276 TRP A C 1
ATOM 2222 O O . TRP A 1 276 ? -2.485 -8.741 0.415 1.00 95.06 276 TRP A O 1
ATOM 2232 N N . ASN A 1 277 ? -0.860 -9.568 1.713 1.00 93.88 277 ASN A N 1
ATOM 2233 C CA . ASN A 1 277 ? -1.352 -10.949 1.692 1.00 93.88 277 ASN A CA 1
ATOM 2234 C C . ASN A 1 277 ? -2.138 -11.279 2.973 1.00 93.88 277 ASN A C 1
ATOM 2236 O O . ASN A 1 277 ? -2.341 -10.403 3.819 1.00 93.88 277 ASN A O 1
ATOM 2240 N N . ALA A 1 278 ? -2.554 -12.539 3.149 1.00 93.06 278 ALA A N 1
ATOM 2241 C CA . ALA A 1 278 ? -3.336 -12.955 4.314 1.00 93.06 278 ALA A CA 1
ATOM 2242 C C . ALA A 1 278 ? -2.623 -12.665 5.649 1.00 93.06 278 ALA A C 1
ATOM 2244 O O . ALA A 1 278 ? -3.255 -12.191 6.589 1.00 93.06 278 ALA A O 1
ATOM 2245 N N . CYS A 1 279 ? -1.299 -12.845 5.724 1.00 95.19 279 CYS A N 1
ATOM 2246 C CA . CYS A 1 279 ? -0.514 -12.505 6.914 1.00 95.19 279 CYS A CA 1
ATOM 2247 C C . CYS A 1 279 ? -0.502 -10.995 7.196 1.00 95.19 279 CYS A C 1
ATOM 2249 O O . CYS A 1 279 ? -0.668 -10.580 8.343 1.00 95.19 279 CYS A O 1
ATOM 2251 N N . GLY A 1 280 ? -0.336 -10.152 6.172 1.00 96.50 280 GLY A N 1
ATOM 2252 C CA . GLY A 1 280 ? -0.402 -8.696 6.336 1.00 96.50 280 GLY A CA 1
ATOM 2253 C C . GLY A 1 280 ? -1.792 -8.213 6.754 1.00 96.50 280 GLY A C 1
ATOM 2254 O O . GLY A 1 280 ? -1.914 -7.416 7.688 1.00 96.50 280 GLY A O 1
ATOM 2255 N N . ALA A 1 281 ? -2.838 -8.758 6.130 1.00 95.25 281 ALA A N 1
ATOM 2256 C CA . ALA A 1 281 ? -4.225 -8.503 6.505 1.00 95.25 281 ALA A CA 1
ATOM 2257 C C . ALA A 1 281 ? -4.515 -8.958 7.944 1.00 95.25 281 ALA A C 1
ATOM 2259 O O . ALA A 1 281 ? -5.182 -8.243 8.689 1.00 95.25 281 ALA A O 1
ATOM 2260 N N . PHE A 1 282 ? -3.960 -10.096 8.370 1.00 95.81 282 PHE A N 1
ATOM 2261 C CA . PHE A 1 282 ? -4.084 -10.606 9.733 1.00 95.81 282 PHE A CA 1
ATOM 2262 C C . PHE A 1 282 ? -3.463 -9.666 10.770 1.00 95.81 282 PHE A C 1
ATOM 2264 O O . PHE A 1 282 ? -4.096 -9.369 11.784 1.00 95.81 282 PHE A O 1
ATOM 2271 N N . VAL A 1 283 ? -2.267 -9.127 10.504 1.00 96.94 283 VAL A N 1
ATOM 2272 C CA . VAL A 1 283 ? -1.650 -8.105 11.369 1.00 96.94 283 VAL A CA 1
ATOM 2273 C C . VAL A 1 283 ? -2.576 -6.894 11.502 1.00 96.94 283 VAL A C 1
ATOM 2275 O O . VAL A 1 283 ? -2.813 -6.425 12.617 1.00 96.94 283 VAL A O 1
ATOM 2278 N N . GLY A 1 284 ? -3.147 -6.417 10.390 1.00 97.19 284 GLY A N 1
ATOM 2279 C CA . GLY A 1 284 ? -4.131 -5.331 10.392 1.00 97.19 284 GLY A CA 1
ATOM 2280 C C . GLY A 1 284 ? -5.382 -5.662 11.210 1.00 97.19 284 GLY A C 1
ATOM 2281 O O . GLY A 1 284 ? -5.773 -4.890 12.088 1.00 97.19 284 GLY A O 1
ATOM 2282 N N . ALA A 1 285 ? -5.964 -6.840 10.984 1.00 96.25 285 ALA A N 1
ATOM 2283 C CA . ALA A 1 285 ? -7.138 -7.330 11.695 1.00 96.25 285 ALA A CA 1
ATOM 2284 C C . ALA A 1 285 ? -6.894 -7.411 13.206 1.00 96.25 285 ALA A C 1
ATOM 2286 O O . ALA A 1 285 ? -7.727 -6.945 13.979 1.00 96.25 285 ALA A O 1
ATOM 2287 N N . GLN A 1 286 ? -5.736 -7.904 13.653 1.00 95.88 286 GLN A N 1
ATOM 2288 C CA . GLN A 1 286 ? -5.396 -7.919 15.077 1.00 95.88 286 GLN A CA 1
ATOM 2289 C C . GLN A 1 286 ? -5.366 -6.514 15.689 1.00 95.88 286 GLN A C 1
ATOM 2291 O O . GLN A 1 286 ? -5.857 -6.329 16.802 1.00 95.88 286 GLN A O 1
ATOM 2296 N N . GLN A 1 287 ? -4.805 -5.517 14.994 1.00 97.25 287 GLN A N 1
ATOM 2297 C CA . GLN A 1 287 ? -4.783 -4.145 15.518 1.00 97.25 287 GLN A CA 1
ATOM 2298 C C . GLN A 1 287 ? -6.172 -3.503 15.530 1.00 97.25 287 GLN A C 1
ATOM 2300 O O . GLN A 1 287 ? -6.450 -2.709 16.421 1.00 97.25 287 GLN A O 1
ATOM 2305 N N . ILE A 1 288 ? -7.052 -3.869 14.595 1.00 97.56 288 ILE A N 1
ATOM 2306 C CA . ILE A 1 288 ? -8.454 -3.425 14.571 1.00 97.56 288 ILE A CA 1
ATOM 2307 C C . ILE A 1 288 ? -9.266 -4.096 15.685 1.00 97.56 288 ILE A C 1
ATOM 2309 O O . ILE A 1 288 ? -10.034 -3.434 16.377 1.00 97.56 288 ILE A O 1
ATOM 2313 N N . LEU A 1 289 ? -9.108 -5.404 15.887 1.00 96.62 289 LEU A N 1
ATOM 2314 C CA . LEU A 1 289 ? -9.932 -6.166 16.827 1.00 96.62 289 LEU A CA 1
ATOM 2315 C C . LEU A 1 289 ? -9.619 -5.842 18.294 1.00 96.62 289 LEU A C 1
ATOM 2317 O O . LEU A 1 289 ? -10.509 -5.935 19.134 1.00 96.62 289 LEU A O 1
ATOM 2321 N N . LYS A 1 290 ? -8.394 -5.405 18.615 1.00 94.75 290 LYS A N 1
ATOM 2322 C CA . LYS A 1 290 ? -8.012 -4.965 19.972 1.00 94.75 290 LYS A CA 1
ATOM 2323 C C . LYS A 1 290 ? -8.914 -3.850 20.539 1.00 94.75 290 LYS A C 1
ATOM 2325 O O . LYS A 1 290 ? -9.544 -4.099 21.563 1.00 94.75 290 LYS A O 1
ATOM 2330 N N . PRO A 1 291 ? -9.041 -2.660 19.915 1.00 94.94 291 PRO A N 1
ATOM 2331 C CA . PRO A 1 291 ? -9.950 -1.620 20.400 1.00 94.94 291 PRO A CA 1
ATOM 2332 C C . PRO A 1 291 ? -11.423 -2.023 20.270 1.00 94.94 291 PRO A C 1
ATOM 2334 O O . PRO A 1 291 ? -12.240 -1.607 21.086 1.00 94.94 291 PRO A O 1
ATOM 2337 N N . LEU A 1 292 ? -11.778 -2.851 19.281 1.00 95.81 292 LEU A N 1
ATOM 2338 C CA . LEU A 1 292 ? -13.139 -3.377 19.166 1.00 95.81 292 LEU A CA 1
ATOM 2339 C C . LEU A 1 292 ? -13.507 -4.239 20.374 1.00 95.81 292 LEU A C 1
ATOM 2341 O O . LEU A 1 292 ? -14.613 -4.094 20.874 1.00 95.81 292 LEU A O 1
ATOM 2345 N N . LYS A 1 293 ? -12.586 -5.057 20.893 1.00 96.19 293 LYS A N 1
ATOM 2346 C CA . LYS A 1 293 ? -12.791 -5.835 22.121 1.00 96.19 293 LYS A CA 1
ATOM 2347 C C . LYS A 1 293 ? -13.032 -4.963 23.353 1.00 96.19 293 LYS A C 1
ATOM 2349 O O . LYS A 1 293 ? -13.789 -5.351 24.234 1.00 96.19 293 LYS A O 1
ATOM 2354 N N . GLU A 1 294 ? -12.435 -3.774 23.413 1.00 94.50 294 GLU A N 1
ATOM 2355 C CA . GLU A 1 294 ? -12.727 -2.811 24.485 1.00 94.50 294 GLU A CA 1
ATOM 2356 C C . GLU A 1 294 ? -14.156 -2.253 24.389 1.00 94.50 294 GLU A C 1
ATOM 2358 O O . GLU A 1 294 ? -14.776 -1.959 25.409 1.00 94.50 294 GLU A O 1
ATOM 2363 N N . TRP A 1 295 ? -14.689 -2.084 23.175 1.00 94.25 295 TRP A N 1
ATOM 2364 C CA . TRP A 1 295 ? -16.055 -1.593 22.951 1.00 94.25 295 TRP A CA 1
ATOM 2365 C C . TRP A 1 295 ? -17.111 -2.698 23.006 1.00 94.25 295 TRP A C 1
ATOM 2367 O O . TRP A 1 295 ? -18.248 -2.437 23.395 1.00 94.25 295 TRP A O 1
ATOM 2377 N N . PHE A 1 296 ? -16.729 -3.910 22.618 1.00 95.38 296 PHE A N 1
ATOM 2378 C CA . PHE A 1 296 ? -17.577 -5.081 22.457 1.00 95.38 296 PHE A CA 1
ATOM 2379 C C . PHE A 1 296 ? -16.858 -6.286 23.091 1.00 95.38 296 PHE A C 1
ATOM 2381 O O . PHE A 1 296 ? -16.089 -6.964 22.405 1.00 95.38 296 PHE A O 1
ATOM 2388 N N . PRO A 1 297 ? -17.070 -6.555 24.395 1.00 94.38 297 PRO A N 1
ATOM 2389 C CA . PRO A 1 297 ? -16.304 -7.556 25.149 1.00 94.38 297 PRO A CA 1
ATOM 2390 C C . PRO A 1 297 ? -16.325 -8.980 24.574 1.00 94.38 297 PRO A C 1
ATOM 2392 O O . PRO A 1 297 ? -15.373 -9.732 24.785 1.00 94.38 297 PRO A O 1
ATOM 2395 N N . ASP A 1 298 ? -17.368 -9.323 23.813 1.00 93.69 298 ASP A N 1
ATOM 2396 C CA . ASP A 1 298 ? -17.537 -10.630 23.168 1.00 93.69 298 ASP A CA 1
ATOM 2397 C C . ASP A 1 298 ? -16.648 -10.817 21.924 1.00 93.69 298 ASP A C 1
ATOM 2399 O O . ASP A 1 298 ? -16.538 -11.921 21.390 1.00 93.69 298 ASP A O 1
ATOM 2403 N N . VAL A 1 299 ? -15.980 -9.758 21.447 1.00 93.19 299 VAL A N 1
ATOM 2404 C CA . VAL A 1 299 ? -15.056 -9.850 20.311 1.00 93.19 299 VAL A CA 1
ATOM 2405 C C . VAL A 1 299 ? -13.831 -10.683 20.689 1.00 93.19 299 VAL A C 1
ATOM 2407 O O . VAL A 1 299 ? -13.059 -10.363 21.600 1.00 93.19 299 VAL A O 1
ATOM 2410 N N . TYR A 1 300 ? -13.605 -11.739 19.913 1.00 91.81 300 TYR A N 1
ATOM 2411 C CA . TYR A 1 300 ? -12.386 -12.530 19.969 1.00 91.81 300 TYR A CA 1
ATOM 2412 C C . TYR A 1 300 ? -11.282 -11.897 19.111 1.00 91.81 300 TYR A C 1
ATOM 2414 O O . TYR A 1 300 ? -11.507 -11.519 17.964 1.00 91.81 300 TYR A O 1
ATOM 2422 N N . VAL A 1 301 ? -10.072 -11.796 19.669 1.00 93.88 301 VAL A N 1
ATOM 2423 C CA . VAL A 1 301 ? -8.877 -11.333 18.949 1.00 93.88 301 VAL A CA 1
ATOM 2424 C C . VAL A 1 301 ? -8.025 -12.566 18.648 1.00 93.88 301 VAL A C 1
ATOM 2426 O O . VAL A 1 301 ? -7.438 -13.115 19.585 1.00 93.88 301 VAL A O 1
ATOM 2429 N N . PRO A 1 302 ? -7.962 -13.024 17.390 1.00 92.38 302 PRO A N 1
ATOM 2430 C CA . PRO A 1 302 ? -7.245 -14.241 17.056 1.00 92.38 302 PRO A CA 1
ATOM 2431 C C . PRO A 1 302 ? -5.725 -14.038 17.063 1.00 92.38 302 PRO A C 1
ATOM 2433 O O . PRO A 1 302 ? -5.217 -12.918 16.962 1.00 92.38 302 PRO A O 1
ATOM 2436 N N . THR A 1 303 ? -4.988 -15.139 17.152 1.00 92.06 303 THR A N 1
ATOM 2437 C CA . THR A 1 303 ? -3.523 -15.240 17.071 1.00 92.06 303 THR A CA 1
ATOM 2438 C C . THR A 1 303 ? -3.117 -16.072 15.853 1.00 92.06 303 THR A C 1
ATOM 2440 O O . THR A 1 303 ? -3.932 -16.823 15.328 1.00 92.06 303 THR A O 1
ATOM 2443 N N . LEU A 1 304 ? -1.861 -15.981 15.394 1.00 89.06 304 LEU A N 1
ATOM 2444 C CA . LEU A 1 304 ? -1.406 -16.815 14.268 1.00 89.06 304 LEU A CA 1
ATOM 2445 C C . LEU A 1 304 ? -1.529 -18.321 14.562 1.00 89.06 304 LEU A C 1
ATOM 2447 O O . LEU A 1 304 ? -1.715 -19.091 13.633 1.00 89.06 304 LEU A O 1
ATOM 2451 N N . ASN A 1 305 ? -1.512 -18.737 15.834 1.00 91.06 305 ASN A N 1
ATOM 2452 C CA . ASN A 1 305 ? -1.724 -20.135 16.233 1.00 91.06 305 ASN A CA 1
ATOM 2453 C C . ASN A 1 305 ? -3.155 -20.631 15.964 1.00 91.06 305 ASN A C 1
ATOM 2455 O O . ASN A 1 305 ? -3.405 -21.837 15.968 1.00 91.06 305 ASN A O 1
ATOM 2459 N N . ASP A 1 306 ? -4.103 -19.722 15.738 1.00 92.62 306 ASP A N 1
ATOM 2460 C CA . ASP A 1 306 ? -5.464 -20.072 15.341 1.00 92.62 306 ASP A CA 1
ATOM 2461 C C . ASP A 1 306 ? -5.567 -20.391 13.838 1.00 92.62 306 ASP A C 1
ATOM 2463 O O . ASP A 1 306 ? -6.637 -20.795 13.383 1.00 92.62 306 ASP A O 1
ATOM 2467 N N . TYR A 1 307 ? -4.466 -20.269 13.084 1.00 93.12 307 TYR A N 1
ATOM 2468 C CA . TYR A 1 307 ? -4.400 -20.529 11.647 1.00 93.12 307 TYR A CA 1
ATOM 2469 C C . TYR A 1 307 ? -3.225 -21.438 11.280 1.00 93.12 307 TYR A C 1
ATOM 2471 O O . TYR A 1 307 ? -2.187 -21.479 11.941 1.00 93.12 307 TYR A O 1
ATOM 2479 N N . GLN A 1 308 ? -3.384 -22.145 10.172 1.00 93.00 308 GLN A N 1
ATOM 2480 C CA . GLN A 1 308 ? -2.316 -22.780 9.429 1.00 93.00 308 GLN A CA 1
ATOM 2481 C C . GLN A 1 308 ? -1.908 -21.855 8.280 1.00 93.00 308 GLN A C 1
ATOM 2483 O O . GLN A 1 308 ? -2.743 -21.446 7.473 1.00 93.00 308 GLN A O 1
ATOM 2488 N N . VAL A 1 309 ? -0.615 -21.538 8.194 1.00 92.31 309 VAL A N 1
ATOM 2489 C CA . VAL A 1 309 ? -0.057 -20.800 7.055 1.00 92.31 309 VAL A CA 1
ATOM 2490 C C . VAL A 1 309 ? 0.089 -21.764 5.882 1.00 92.31 309 VAL A C 1
ATOM 2492 O O . VAL A 1 309 ? 0.815 -22.755 5.984 1.00 92.31 309 VAL A O 1
ATOM 2495 N N . VAL A 1 310 ? -0.591 -21.474 4.777 1.00 92.19 310 VAL A N 1
ATOM 2496 C CA . VAL A 1 310 ? -0.517 -22.257 3.539 1.00 92.19 310 VAL A CA 1
ATOM 2497 C C . VAL A 1 310 ? 0.117 -21.399 2.453 1.00 92.19 310 VAL A C 1
ATOM 2499 O O . VAL A 1 310 ? -0.188 -20.215 2.324 1.00 92.19 310 VAL A O 1
ATOM 2502 N N . VAL A 1 311 ? 1.034 -21.988 1.687 1.00 92.38 311 VAL A N 1
ATOM 2503 C CA . VAL A 1 311 ? 1.722 -21.308 0.587 1.00 92.38 311 VAL A CA 1
ATOM 2504 C C . VAL A 1 311 ? 1.402 -22.022 -0.714 1.00 92.38 311 VAL A C 1
ATOM 2506 O O . VAL A 1 311 ? 1.623 -23.226 -0.840 1.00 92.38 311 VAL A O 1
ATOM 2509 N N . HIS A 1 312 ? 0.913 -21.264 -1.687 1.00 90.12 312 HIS A N 1
ATOM 2510 C CA . HIS A 1 312 ? 0.616 -21.739 -3.028 1.00 90.12 312 HIS A CA 1
ATOM 2511 C C . HIS A 1 312 ? 1.554 -21.063 -4.029 1.00 90.12 312 HIS A C 1
ATOM 2513 O O . HIS A 1 312 ? 1.484 -19.853 -4.232 1.00 90.12 312 HIS A O 1
ATOM 2519 N N . ASP A 1 313 ? 2.429 -21.837 -4.662 1.00 89.75 313 ASP A N 1
ATOM 2520 C CA . ASP A 1 313 ? 3.258 -21.360 -5.772 1.00 89.75 313 ASP A CA 1
ATOM 2521 C C . ASP A 1 313 ? 2.450 -21.461 -7.070 1.00 89.75 313 ASP A C 1
ATOM 2523 O O . ASP A 1 313 ? 2.137 -22.558 -7.538 1.00 89.75 313 ASP A O 1
ATOM 2527 N N . CYS A 1 314 ? 2.062 -20.312 -7.615 1.00 86.25 314 CYS A N 1
ATOM 2528 C CA . CYS A 1 314 ? 1.230 -20.219 -8.808 1.00 86.25 314 CYS A CA 1
ATOM 2529 C C . CYS A 1 314 ? 1.680 -19.058 -9.697 1.00 86.25 314 CYS A C 1
ATOM 2531 O O . CYS A 1 314 ? 2.377 -18.138 -9.266 1.00 86.25 314 CYS A O 1
ATOM 2533 N N . ASP A 1 315 ? 1.325 -19.125 -10.974 1.00 85.25 315 ASP A N 1
ATOM 2534 C CA . ASP A 1 315 ? 1.537 -18.017 -11.898 1.00 85.25 315 ASP A CA 1
ATOM 2535 C C . ASP A 1 315 ? 0.348 -17.048 -11.888 1.00 85.25 315 ASP A C 1
ATOM 2537 O O . ASP A 1 315 ? -0.745 -17.362 -11.416 1.00 85.25 315 ASP A O 1
ATOM 2541 N N . THR A 1 316 ? 0.543 -15.854 -12.439 1.00 77.88 316 THR A N 1
ATOM 2542 C CA . THR A 1 316 ? -0.489 -14.807 -12.500 1.00 77.88 316 THR A CA 1
ATOM 2543 C C . THR A 1 316 ? -1.797 -15.237 -13.163 1.00 77.88 316 THR A C 1
ATOM 2545 O O . THR A 1 316 ? -2.830 -14.632 -12.883 1.00 77.88 316 THR A O 1
ATOM 2548 N N . GLU A 1 317 ? -1.777 -16.253 -14.026 1.00 79.12 317 GLU A N 1
ATOM 2549 C CA . GLU A 1 317 ? -2.978 -16.773 -14.691 1.00 79.12 317 GLU A CA 1
ATOM 2550 C C . GLU A 1 317 ? -3.755 -17.737 -13.780 1.00 79.12 317 GLU A C 1
ATOM 2552 O O . GLU A 1 317 ? -4.986 -17.750 -13.785 1.00 79.12 317 GLU A O 1
ATOM 2557 N N . SER A 1 318 ? -3.045 -18.498 -12.945 1.00 82.81 318 SER A N 1
ATOM 2558 C CA . SER A 1 318 ? -3.605 -19.493 -12.027 1.00 82.81 318 SER A CA 1
ATOM 2559 C C . SER A 1 318 ? -3.892 -18.969 -10.617 1.00 82.81 318 SER A C 1
ATOM 2561 O O . SER A 1 318 ? -4.679 -19.596 -9.905 1.00 82.81 318 SER A O 1
ATOM 2563 N N . VAL A 1 319 ? -3.354 -17.805 -10.220 1.00 81.69 319 VAL A N 1
ATOM 2564 C CA . VAL A 1 319 ? -3.603 -17.177 -8.901 1.00 81.69 319 VAL A CA 1
ATOM 2565 C C . VAL A 1 319 ? -5.098 -17.092 -8.581 1.00 81.69 319 VAL A C 1
ATOM 2567 O O . VAL A 1 319 ? -5.496 -17.396 -7.460 1.00 81.69 319 VAL A O 1
ATOM 2570 N N . ARG A 1 320 ? -5.951 -16.755 -9.558 1.00 78.12 320 ARG A N 1
ATOM 2571 C CA . ARG A 1 320 ? -7.405 -16.630 -9.336 1.00 78.12 320 ARG A CA 1
ATOM 2572 C C . ARG A 1 320 ? -8.104 -17.953 -9.016 1.00 78.12 320 ARG A C 1
ATOM 2574 O O . ARG A 1 320 ? -9.172 -17.924 -8.416 1.00 78.12 320 ARG A O 1
ATOM 2581 N N . ASN A 1 321 ? -7.516 -19.093 -9.383 1.00 80.94 321 ASN A N 1
ATOM 2582 C CA . ASN A 1 321 ? -8.048 -20.413 -9.031 1.00 80.94 321 ASN A CA 1
ATOM 2583 C C . ASN A 1 321 ? -7.747 -20.774 -7.572 1.00 80.94 321 ASN A C 1
ATOM 2585 O O . ASN A 1 321 ? -8.474 -21.555 -6.967 1.00 80.94 321 ASN A O 1
ATOM 2589 N N . VAL A 1 322 ? -6.666 -20.216 -7.025 1.00 77.00 322 VAL A N 1
ATOM 2590 C CA . VAL A 1 322 ? -6.216 -20.448 -5.649 1.00 77.00 322 VAL A CA 1
ATOM 2591 C C . VAL A 1 322 ? -6.833 -19.424 -4.698 1.00 77.00 322 VAL A C 1
ATOM 2593 O O . VAL A 1 322 ? -7.333 -19.781 -3.638 1.00 77.00 322 VAL A O 1
ATOM 2596 N N . ALA A 1 323 ? -6.818 -18.152 -5.088 1.00 75.31 323 ALA A N 1
ATOM 2597 C CA . ALA A 1 323 ? -7.289 -17.030 -4.291 1.00 75.31 323 ALA A CA 1
ATOM 2598 C C . ALA A 1 323 ? -8.041 -16.034 -5.196 1.00 75.31 323 ALA A C 1
ATOM 2600 O O . ALA A 1 323 ? -7.449 -15.075 -5.702 1.00 75.31 323 ALA A O 1
ATOM 2601 N N . PRO A 1 324 ? -9.355 -16.237 -5.413 1.00 75.69 324 PRO A N 1
ATOM 2602 C CA . PRO A 1 324 ? -10.159 -15.447 -6.354 1.00 75.69 324 PRO A CA 1
ATOM 2603 C C . PRO A 1 324 ? -10.183 -13.936 -6.085 1.00 75.69 324 PRO A C 1
ATOM 2605 O O . PRO A 1 324 ? -10.429 -13.145 -6.993 1.00 75.69 324 PRO A O 1
ATOM 2608 N N . TRP A 1 325 ? -9.938 -13.523 -4.839 1.00 70.94 325 TRP A N 1
ATOM 2609 C CA . TRP A 1 325 ? -9.898 -12.117 -4.425 1.00 70.94 325 TRP A CA 1
ATOM 2610 C C . TRP A 1 325 ? -8.593 -11.401 -4.796 1.00 70.94 325 TRP A C 1
ATOM 2612 O O . TRP A 1 325 ? -8.535 -10.172 -4.733 1.00 70.94 325 TRP A O 1
ATOM 2622 N N . ILE A 1 326 ? -7.548 -12.136 -5.180 1.00 78.31 326 ILE A N 1
ATOM 2623 C CA . ILE A 1 326 ? -6.261 -11.563 -5.562 1.00 78.31 326 ILE A CA 1
ATOM 2624 C C . ILE A 1 326 ? -6.291 -11.187 -7.044 1.00 78.31 326 ILE A C 1
ATOM 2626 O O . ILE A 1 326 ? -6.546 -12.018 -7.917 1.00 78.31 326 ILE A O 1
ATOM 2630 N N . LYS A 1 327 ? -6.006 -9.916 -7.339 1.00 74.94 327 LYS A N 1
ATOM 2631 C CA . LYS A 1 327 ? -6.106 -9.372 -8.700 1.00 74.94 327 LYS A CA 1
ATOM 2632 C C . LYS A 1 327 ? -4.792 -9.390 -9.476 1.00 74.94 327 LYS A C 1
ATOM 2634 O O . LYS A 1 327 ? -4.843 -9.369 -10.704 1.00 74.94 327 LYS A O 1
ATOM 2639 N N . MET A 1 328 ? -3.655 -9.486 -8.785 1.00 80.81 328 MET A N 1
ATOM 2640 C CA . MET A 1 328 ? -2.307 -9.350 -9.348 1.00 80.81 328 MET A CA 1
ATOM 2641 C C . MET A 1 328 ? -2.119 -8.003 -10.050 1.00 80.81 328 MET A C 1
ATOM 2643 O O . MET A 1 328 ? -1.578 -7.927 -11.155 1.00 80.81 328 MET A O 1
ATOM 2647 N N . ASP A 1 329 ? -2.571 -6.932 -9.391 1.00 82.19 329 ASP A N 1
ATOM 2648 C CA . ASP A 1 329 ? -2.736 -5.608 -9.998 1.00 82.19 329 ASP A CA 1
ATOM 2649 C C . ASP A 1 329 ? -1.460 -5.116 -10.697 1.00 82.19 329 ASP A C 1
ATOM 2651 O O . ASP A 1 329 ? -1.524 -4.637 -11.827 1.00 82.19 329 ASP A O 1
ATOM 2655 N N . LEU A 1 330 ? -0.282 -5.275 -10.082 1.00 85.62 330 LEU A N 1
ATOM 2656 C CA . LEU A 1 330 ? 0.970 -4.778 -10.664 1.00 85.62 330 LEU A CA 1
ATOM 2657 C C . LEU A 1 330 ? 1.481 -5.656 -11.807 1.00 85.62 330 LEU A C 1
ATOM 2659 O O . LEU A 1 330 ? 1.985 -5.111 -12.786 1.00 85.62 330 LEU A O 1
ATOM 2663 N N . ALA A 1 331 ? 1.338 -6.980 -11.726 1.00 84.81 331 ALA A N 1
ATOM 2664 C CA . ALA A 1 331 ? 1.689 -7.856 -12.845 1.00 84.81 331 ALA A CA 1
ATOM 2665 C C . ALA A 1 331 ? 0.799 -7.587 -14.065 1.00 84.81 331 ALA A C 1
ATOM 2667 O O . ALA A 1 331 ? 1.298 -7.460 -15.185 1.00 84.81 331 ALA A O 1
ATOM 2668 N N . VAL A 1 332 ? -0.510 -7.438 -13.838 1.00 82.00 332 VAL A N 1
ATOM 2669 C CA . VAL A 1 332 ? -1.478 -7.117 -14.892 1.00 82.00 332 VAL A CA 1
ATOM 2670 C C . VAL A 1 332 ? -1.180 -5.737 -15.483 1.00 82.00 332 VAL A C 1
ATOM 2672 O O . VAL A 1 332 ? -1.115 -5.598 -16.703 1.00 82.00 332 VAL A O 1
ATOM 2675 N N . MET A 1 333 ? -0.920 -4.723 -14.647 1.00 81.44 333 MET A N 1
ATOM 2676 C CA . MET A 1 333 ? -0.560 -3.374 -15.109 1.00 81.44 333 MET A CA 1
ATOM 2677 C C . MET A 1 333 ? 0.763 -3.341 -15.881 1.00 81.44 333 MET A C 1
ATOM 2679 O O . MET A 1 333 ? 0.865 -2.622 -16.875 1.00 81.44 333 MET A O 1
ATOM 2683 N N . GLN A 1 334 ? 1.770 -4.116 -15.463 1.00 80.50 334 GLN A N 1
ATOM 2684 C CA . GLN A 1 334 ? 3.047 -4.208 -16.175 1.00 80.50 334 GLN A CA 1
ATOM 2685 C C . GLN A 1 334 ? 2.851 -4.738 -17.605 1.00 80.50 334 GLN A C 1
ATOM 2687 O O . GLN A 1 334 ? 3.583 -4.332 -18.514 1.00 80.50 334 GLN A O 1
ATOM 2692 N N . GLY A 1 335 ? 1.873 -5.626 -17.814 1.00 72.81 335 GLY A N 1
ATOM 2693 C CA . GLY A 1 335 ? 1.586 -6.218 -19.120 1.00 72.81 335 GLY A CA 1
ATOM 2694 C C . GLY A 1 335 ? 2.751 -7.059 -19.644 1.00 72.81 335 GLY A C 1
ATOM 2695 O O . GLY A 1 335 ? 3.077 -6.988 -20.828 1.00 72.81 335 GLY A O 1
ATOM 2696 N N . SER A 1 336 ? 3.436 -7.784 -18.751 1.00 71.00 336 SER A N 1
ATOM 2697 C CA . SER A 1 336 ? 4.496 -8.723 -19.130 1.00 71.00 336 SER A CA 1
ATOM 2698 C C . SER A 1 336 ? 3.898 -9.876 -19.949 1.00 71.00 336 SER A C 1
ATOM 2700 O O . SER A 1 336 ? 2.916 -10.466 -19.504 1.00 71.00 336 SER A O 1
ATOM 2702 N N . PRO A 1 337 ? 4.487 -10.253 -21.101 1.00 68.38 337 PRO A N 1
ATOM 2703 C CA . PRO A 1 337 ? 4.051 -11.426 -21.861 1.00 68.38 337 PRO A CA 1
ATOM 2704 C C . PRO A 1 337 ? 4.426 -12.744 -21.165 1.00 68.38 337 PRO A C 1
ATOM 2706 O O . PRO A 1 337 ? 3.980 -13.807 -21.581 1.00 68.38 337 PRO A O 1
ATOM 2709 N N . ILE A 1 338 ? 5.273 -12.678 -20.133 1.00 73.44 338 ILE A N 1
ATOM 2710 C CA . ILE A 1 338 ? 5.659 -13.808 -19.290 1.00 73.44 338 ILE A CA 1
ATOM 2711 C C . ILE A 1 338 ? 4.871 -13.697 -17.977 1.00 73.44 338 ILE A C 1
ATOM 2713 O O . ILE A 1 338 ? 5.039 -12.679 -17.287 1.00 73.44 338 ILE A O 1
ATOM 2717 N N . PRO A 1 339 ? 4.058 -14.710 -17.618 1.00 80.81 339 PRO A N 1
ATOM 2718 C CA . PRO A 1 339 ? 3.374 -14.761 -16.333 1.00 80.81 339 PRO A CA 1
ATOM 2719 C C . PRO A 1 339 ? 4.362 -14.647 -15.174 1.00 80.81 339 PRO A C 1
ATOM 2721 O O . PRO A 1 339 ? 5.416 -15.289 -15.167 1.00 80.81 339 PRO A O 1
ATOM 2724 N N . HIS A 1 340 ? 4.031 -13.831 -14.177 1.00 85.00 340 HIS A N 1
ATOM 2725 C CA . HIS A 1 340 ? 4.846 -13.772 -12.968 1.00 85.00 340 HIS A CA 1
ATOM 2726 C C . HIS A 1 340 ? 4.516 -14.968 -12.081 1.00 85.00 340 HIS A C 1
ATOM 2728 O O . HIS A 1 340 ? 3.351 -15.325 -11.937 1.00 85.00 340 HIS A O 1
ATOM 2734 N N . ARG A 1 341 ? 5.537 -15.565 -11.463 1.00 86.25 341 ARG A N 1
ATOM 2735 C CA . ARG A 1 341 ? 5.350 -16.546 -10.390 1.00 86.25 341 ARG A CA 1
ATOM 2736 C C . ARG A 1 341 ? 5.214 -15.827 -9.056 1.00 86.25 341 ARG A C 1
ATOM 2738 O O . ARG A 1 341 ? 6.004 -14.931 -8.754 1.00 86.25 341 ARG A O 1
ATOM 2745 N N . GLU A 1 342 ? 4.229 -16.234 -8.271 1.00 88.38 342 GLU A N 1
ATOM 2746 C CA . GLU A 1 342 ? 3.905 -15.666 -6.970 1.00 88.38 342 GLU A CA 1
ATOM 2747 C C . GLU A 1 342 ? 3.666 -16.787 -5.953 1.00 88.38 342 GLU A C 1
ATOM 2749 O O . GLU A 1 342 ? 2.989 -17.778 -6.220 1.00 88.38 342 GLU A O 1
ATOM 2754 N N . GLU A 1 343 ? 4.203 -16.598 -4.751 1.00 90.50 343 GLU A N 1
ATOM 2755 C CA . GLU A 1 343 ? 3.930 -17.477 -3.612 1.00 90.50 343 GLU A CA 1
ATOM 2756 C C . GLU A 1 343 ? 2.752 -16.891 -2.836 1.00 90.50 343 GLU A C 1
ATOM 2758 O O . GLU A 1 343 ? 2.926 -16.045 -1.954 1.00 90.50 343 GLU A O 1
ATOM 2763 N N . VAL A 1 344 ? 1.533 -17.278 -3.178 1.00 89.06 344 VAL A N 1
ATOM 2764 C CA . VAL A 1 344 ? 0.338 -16.798 -2.487 1.00 89.06 344 VAL A CA 1
ATOM 2765 C C . VAL A 1 344 ? 0.306 -17.399 -1.083 1.00 89.06 344 VAL A C 1
ATOM 2767 O O . VAL A 1 344 ? 0.214 -18.612 -0.923 1.00 89.06 344 VAL A O 1
ATOM 2770 N N . ILE A 1 345 ? 0.418 -16.537 -0.070 1.00 91.19 345 ILE A N 1
ATOM 2771 C CA . ILE A 1 345 ? 0.355 -16.923 1.343 1.00 91.19 345 ILE A CA 1
ATOM 2772 C C . ILE A 1 345 ? -1.072 -16.708 1.833 1.00 91.19 345 ILE A C 1
ATOM 2774 O O . ILE A 1 345 ? -1.557 -15.570 1.822 1.00 91.19 345 ILE A O 1
ATOM 2778 N N . ASP A 1 346 ? -1.694 -17.792 2.280 1.00 89.38 346 ASP A N 1
ATOM 2779 C CA . ASP A 1 346 ? -3.042 -17.831 2.832 1.00 89.38 346 ASP A CA 1
ATOM 2780 C C . ASP A 1 346 ? -3.042 -18.319 4.292 1.00 89.38 346 ASP A C 1
ATOM 27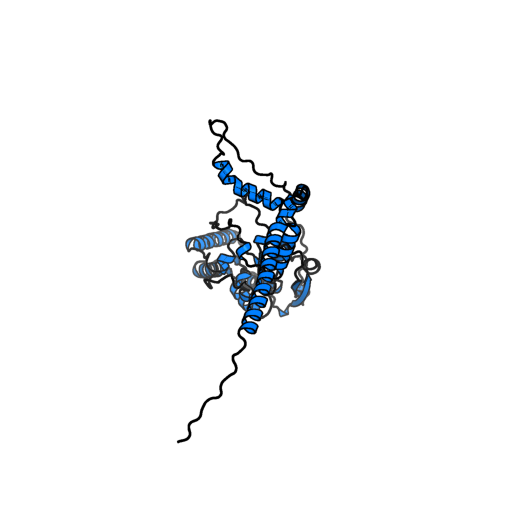82 O O . ASP A 1 346 ? -2.084 -18.944 4.764 1.00 89.38 346 ASP A O 1
ATOM 2786 N N . LEU A 1 347 ? -4.113 -18.007 5.020 1.00 90.50 347 LEU A N 1
ATOM 2787 C CA . LEU A 1 347 ? -4.318 -18.397 6.412 1.00 90.50 347 LEU A CA 1
ATOM 2788 C C . LEU A 1 347 ? -5.590 -19.232 6.538 1.00 90.50 347 LEU A C 1
ATOM 2790 O O . LEU 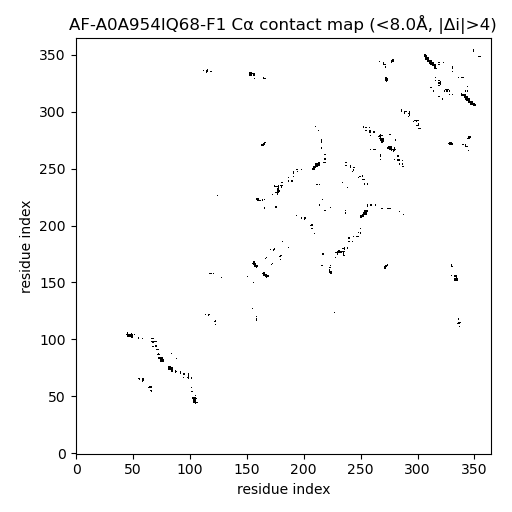A 1 347 ? -6.701 -18.702 6.554 1.00 90.50 347 LEU A O 1
ATOM 2794 N N . VAL A 1 348 ? -5.423 -20.542 6.703 1.00 90.31 348 VAL A N 1
ATOM 2795 C CA . VAL A 1 348 ? -6.541 -21.472 6.891 1.00 90.31 348 VAL A CA 1
ATOM 2796 C C . VAL A 1 348 ? -6.840 -21.593 8.386 1.00 90.31 348 VAL A C 1
ATOM 2798 O O . VAL A 1 348 ? -5.947 -21.976 9.140 1.00 90.31 348 VAL A O 1
ATOM 2801 N N . PRO A 1 349 ? -8.054 -21.275 8.867 1.00 91.25 349 PRO A N 1
ATOM 2802 C CA . PRO A 1 349 ? -8.355 -21.368 10.290 1.00 91.25 349 PRO A CA 1
ATOM 2803 C C . PRO A 1 349 ? -8.278 -22.811 10.802 1.00 91.25 349 PRO A C 1
ATOM 2805 O O . PRO A 1 349 ? -8.868 -23.718 10.217 1.00 91.25 349 PRO A O 1
ATOM 2808 N N . ASN A 1 350 ? -7.630 -23.007 11.951 1.00 90.44 350 ASN A N 1
ATOM 2809 C CA . ASN A 1 350 ? -7.553 -24.301 12.640 1.00 90.44 350 ASN A CA 1
ATOM 2810 C C . ASN A 1 350 ? -8.888 -24.688 13.303 1.00 90.44 350 ASN A C 1
ATOM 2812 O O . ASN A 1 350 ? -9.086 -25.844 13.674 1.00 90.44 350 ASN A O 1
ATOM 2816 N N . ARG A 1 351 ? -9.796 -23.718 13.496 1.00 83.44 351 ARG A N 1
ATOM 2817 C CA . ARG A 1 351 ? -11.113 -23.912 14.118 1.00 83.44 351 ARG A CA 1
ATOM 2818 C C . ARG A 1 351 ? -12.236 -23.573 13.130 1.00 83.44 351 ARG A C 1
ATOM 2820 O O . ARG A 1 351 ? -12.177 -22.498 12.533 1.00 83.44 351 ARG A O 1
ATOM 2827 N N . PRO A 1 352 ? -13.288 -24.407 13.023 1.00 78.25 352 PRO A N 1
ATOM 2828 C CA . PRO A 1 352 ? -14.432 -24.141 12.146 1.00 78.25 352 PRO A CA 1
ATOM 2829 C C . PRO A 1 352 ? -15.137 -22.810 12.441 1.00 78.25 352 PRO A C 1
ATOM 2831 O O . PRO A 1 352 ? -15.537 -22.118 11.519 1.00 78.25 352 PRO A O 1
ATOM 2834 N N . GLU A 1 353 ? -15.209 -22.408 13.713 1.00 79.94 353 GLU A N 1
ATOM 2835 C CA . GLU A 1 353 ? -15.843 -21.156 14.174 1.00 79.94 353 GLU A CA 1
ATOM 2836 C C . GLU A 1 353 ? -15.217 -19.888 13.557 1.00 79.94 353 GLU A C 1
ATOM 2838 O O . GLU A 1 353 ? -15.836 -18.828 13.508 1.00 79.94 353 GLU A O 1
ATOM 2843 N N . LEU A 1 354 ? -13.954 -19.980 13.126 1.00 75.50 354 LEU A N 1
ATOM 2844 C CA . LEU A 1 354 ? -13.206 -18.890 12.498 1.00 75.50 354 LEU A CA 1
ATOM 2845 C C . LEU A 1 354 ? -13.277 -18.944 10.965 1.00 75.50 354 LEU A C 1
ATOM 2847 O O . LEU A 1 354 ? -12.760 -18.043 10.300 1.00 75.50 354 LEU A O 1
ATOM 2851 N N . GLN A 1 355 ? -13.901 -19.978 10.391 1.00 70.31 355 GLN A N 1
ATOM 2852 C CA . GLN A 1 355 ? -14.206 -20.015 8.967 1.00 70.31 355 GLN A CA 1
ATOM 2853 C C . GLN A 1 355 ? -15.387 -19.091 8.694 1.00 70.31 355 GLN A C 1
ATOM 2855 O O . GLN A 1 355 ? -16.543 -19.411 8.962 1.00 70.31 355 GLN A O 1
ATOM 2860 N N . VAL A 1 356 ? -15.096 -17.925 8.129 1.00 60.47 356 VAL A N 1
ATOM 2861 C CA . VAL A 1 356 ? -16.140 -17.034 7.637 1.00 60.47 356 VAL A CA 1
ATOM 2862 C C . VAL A 1 356 ? -16.498 -17.472 6.222 1.00 60.47 356 VAL A C 1
ATOM 2864 O O . VAL A 1 356 ? -15.733 -17.252 5.284 1.00 60.47 356 VAL A O 1
ATOM 2867 N N . SER A 1 357 ? -17.674 -18.073 6.039 1.00 49.03 357 SER A N 1
ATOM 2868 C CA . SER A 1 357 ? -18.263 -18.216 4.708 1.00 49.03 357 SER A CA 1
ATOM 2869 C C . SER A 1 357 ? -18.747 -16.841 4.249 1.00 49.03 357 SER A C 1
ATOM 2871 O O . SER A 1 357 ? -19.895 -16.461 4.486 1.00 49.03 357 SER A O 1
ATOM 2873 N N . VAL A 1 358 ? -17.868 -16.052 3.632 1.00 46.66 358 VAL A N 1
ATOM 2874 C CA . VAL A 1 358 ? -18.286 -14.794 3.007 1.00 46.66 358 VAL A CA 1
ATOM 2875 C C . VAL A 1 358 ? -19.038 -15.142 1.724 1.00 46.66 358 VAL A C 1
ATOM 2877 O O . VAL A 1 358 ? -18.448 -15.285 0.656 1.00 46.66 358 VAL A O 1
ATOM 2880 N N . GLN A 1 359 ? -20.359 -15.304 1.818 1.00 35.62 359 GLN A N 1
ATOM 2881 C CA . GLN A 1 359 ? -21.209 -15.197 0.638 1.00 35.62 359 GLN A CA 1
ATOM 2882 C C . GLN A 1 359 ? -21.293 -13.717 0.271 1.00 35.62 359 GLN A C 1
ATOM 2884 O O . GLN A 1 359 ? -22.061 -12.962 0.865 1.00 35.62 359 GLN A O 1
ATOM 2889 N N . PHE A 1 360 ? -20.480 -13.288 -0.695 1.00 39.75 360 PHE A N 1
ATOM 2890 C CA . PHE A 1 360 ? -20.657 -11.990 -1.336 1.00 39.75 360 PHE A CA 1
ATOM 2891 C C . PHE A 1 360 ? -21.980 -12.015 -2.111 1.00 39.75 360 PHE A C 1
ATOM 2893 O O . PHE A 1 360 ? -22.042 -12.457 -3.257 1.00 39.75 360 PHE A O 1
ATOM 2900 N N . GLN A 1 361 ? -23.065 -11.585 -1.467 1.00 33.72 361 GLN A N 1
ATOM 2901 C CA . GLN A 1 361 ? -24.313 -11.297 -2.159 1.00 33.72 361 GLN A CA 1
ATOM 2902 C C . GLN A 1 361 ? -24.160 -9.972 -2.915 1.00 33.72 361 GLN A C 1
ATOM 2904 O O . GLN A 1 361 ? -24.369 -8.908 -2.345 1.00 33.72 361 GLN A O 1
ATOM 2909 N N . GLY A 1 362 ? -23.804 -10.072 -4.199 1.00 33.56 362 GLY A N 1
ATOM 2910 C CA . GLY A 1 362 ? -23.947 -9.009 -5.196 1.00 33.56 362 GLY A CA 1
ATOM 2911 C C . GLY A 1 362 ? -22.866 -7.927 -5.176 1.00 33.56 362 GLY A C 1
ATOM 2912 O O . GLY A 1 362 ? -22.540 -7.351 -4.141 1.00 33.56 362 GLY A O 1
ATOM 2913 N N . GLU A 1 363 ? -22.329 -7.617 -6.356 1.00 28.69 363 GLU A N 1
ATOM 2914 C CA . GLU A 1 363 ? -21.661 -6.336 -6.587 1.00 28.69 363 GLU A CA 1
ATOM 2915 C C . GLU A 1 363 ? -22.648 -5.192 -6.275 1.00 28.69 363 GLU A C 1
ATOM 2917 O O . GLU A 1 363 ? -23.830 -5.306 -6.621 1.00 28.69 363 GLU A O 1
ATOM 2922 N N . PRO A 1 364 ? -22.216 -4.096 -5.625 1.00 37.28 364 PRO A N 1
ATOM 2923 C CA . PRO A 1 364 ? -23.050 -2.908 -5.543 1.00 37.28 364 PRO A CA 1
ATOM 2924 C C . PRO A 1 364 ? -23.250 -2.363 -6.963 1.00 37.28 364 PRO A C 1
ATOM 2926 O O . PRO A 1 364 ? -22.270 -2.103 -7.662 1.00 37.28 364 PRO A O 1
ATOM 2929 N N . GLN A 1 365 ? -24.520 -2.262 -7.369 1.00 33.72 365 GLN A N 1
ATOM 2930 C CA . GLN A 1 365 ? -24.958 -1.680 -8.643 1.00 33.72 365 GLN A CA 1
ATOM 2931 C C . GLN A 1 365 ? -24.546 -0.218 -8.798 1.00 33.72 365 GLN A C 1
ATOM 2933 O O . GLN A 1 365 ? -24.554 0.511 -7.776 1.00 33.72 365 GLN A O 1
#

Foldseek 3Di:
DDDDDDDDDDPDDPPVVVVVVVVVVVVVVVVVCVVVVVVVCVVCQQVVQLPPDDLQVVCCVPVVDGQQDQQDFDWDPVDPDIDTDPVSVVCNVVSNVSNSLSRGPCNVVVVQVVLVCVQVPVDDPPVLDDVPAPDPCPDDDDDDDPDDDPSQLQSQWDQWAPRFIFGDHPCVLCLLLVNDADDPVVLVVVQVVQVVVQVVCVVVVHHDAAEDEDWPCLLCVVRHDPVRHRPDNDGNLNVSVVSCVVPHPHHYYYCNVLSNVCCVPDPQPKRQARDGAASVVLSRQLVVQVVVCVVPVPGDRDDLVQWDKDWDWDWQVCVCVVPVPTNSSRQVSSVNPDTDIITHIHTHGPDPVPDDPPPPPDDDD

Nearest PDB structures (foldseek):
  4o8v-assembly2_B  TM=6.537E-01  e=1.424E-06  Pseudomonas putida KT2440
  4o8v-assembly1_A  TM=6.490E-01  e=1.599E-06  Pseudomonas putida KT2440
  5v8d-assembly2_B  TM=6.771E-01  e=3.597E-06  Bacillus cereus ATCC 10987
  5v8e-assembly2_B  TM=6.671E-01  e=3.024E-06  Bacillus cereus ATCC 10987
  2zdi-assembly1_B-2  TM=3.101E-01  e=3.301E+00  Pyrococcus horikoshii